Protein AF-A0A947CNN2-F1 (afdb_monomer_lite)

Radius of gyration: 21.15 Å; chains: 1; bounding box: 47×38×70 Å

Foldseek 3Di:
DPQCVPLVDDDAFFDSVPFFDAPEEDEDDDPDAAEFVDDDDSRWDWGGTPLDDPAIAIEGHHAEYEYAHHHYFYAAEYEYEYQEYEFQHEAFQAHPAQPGAGHQWAGPQVLQEWAAWECDPPQLEKWETWAGAAQAWWAWTGGFPPDDIGGTRGHDDDQVCVPFGWFYWIYHIGWDPDVVLVVLCVVVSQATWITFTTYEYRHSAEYAQAANGEYFRWTAWHGDDDDAPPQLPTFIAWTEIIAFTEYHYHYQYYAANHEYYGWIWKIWKGFWSPNPPDDDTFTWGIPDRPPPPLDFTAWIDDPPQFIWTIWTIDQQPPSDHTGYIGHGDDPPPSTTIYTIYIIYYGYAYEYEHENHDYHHNYYYTPDYHYHYD

pLDDT: mean 89.46, std 11.23, range [50.16, 98.69]

Structure (mmCIF, N/CA/C/O backbone):
data_AF-A0A947CNN2-F1
#
_entry.id   AF-A0A947CNN2-F1
#
loop_
_atom_site.group_PDB
_atom_site.id
_atom_site.type_symbol
_atom_site.label_atom_id
_atom_site.label_alt_id
_atom_site.label_comp_id
_atom_site.label_asym_id
_atom_site.label_entity_id
_atom_site.label_seq_id
_atom_site.pdbx_PDB_ins_code
_atom_site.Cartn_x
_atom_site.Cartn_y
_atom_site.Cartn_z
_atom_site.occupancy
_atom_site.B_iso_or_equiv
_atom_site.auth_seq_id
_atom_site.auth_comp_id
_atom_site.auth_asym_id
_atom_site.auth_atom_id
_atom_site.pdbx_PDB_model_num
ATOM 1 N N . CYS A 1 1 ? -3.278 9.097 33.062 1.00 63.34 1 CYS A N 1
ATOM 2 C CA . CYS A 1 1 ? -3.630 8.189 31.967 1.00 63.34 1 CYS A CA 1
ATOM 3 C C . CYS A 1 1 ? -3.088 6.841 32.382 1.00 63.34 1 CYS A C 1
ATOM 5 O O . CYS A 1 1 ? -1.881 6.677 32.446 1.00 63.34 1 CYS A O 1
ATOM 7 N N . ASP A 1 2 ? -3.955 5.950 32.837 1.00 67.94 2 ASP A N 1
ATOM 8 C CA . ASP A 1 2 ? -3.582 4.545 32.921 1.00 67.94 2 ASP A CA 1
ATOM 9 C C . ASP A 1 2 ? -4.145 3.921 31.643 1.00 67.94 2 ASP A C 1
ATOM 11 O O . ASP A 1 2 ? -5.365 3.811 31.519 1.00 67.94 2 ASP A O 1
ATOM 15 N N . PRO A 1 3 ? -3.318 3.688 30.621 1.00 56.56 3 PRO A N 1
ATOM 16 C CA . PRO A 1 3 ? -3.821 3.326 29.304 1.00 56.56 3 PRO A CA 1
ATOM 17 C C . PRO A 1 3 ? -4.554 1.985 29.277 1.00 56.56 3 PRO A C 1
ATOM 19 O O . PRO A 1 3 ? -5.505 1.821 28.510 1.00 56.56 3 PRO A O 1
ATOM 22 N N . ASP A 1 4 ? -4.196 1.092 30.198 1.00 62.72 4 ASP A N 1
ATOM 23 C CA . ASP A 1 4 ? -4.856 -0.195 30.384 1.00 62.72 4 ASP A CA 1
ATOM 24 C C . ASP A 1 4 ? -6.285 -0.026 30.920 1.00 62.72 4 ASP A C 1
ATOM 26 O O . ASP A 1 4 ? -7.123 -0.904 30.744 1.00 62.72 4 ASP A O 1
ATOM 30 N N . THR A 1 5 ? -6.614 1.120 31.528 1.00 69.44 5 THR A N 1
ATOM 31 C CA . THR A 1 5 ? -7.972 1.359 32.046 1.00 69.44 5 THR A CA 1
ATOM 32 C C . THR A 1 5 ? -8.972 1.795 30.983 1.00 69.44 5 THR A C 1
ATOM 34 O O . THR A 1 5 ? -10.166 1.579 31.175 1.00 69.44 5 THR A O 1
ATOM 37 N N . GLU A 1 6 ? -8.522 2.397 29.877 1.00 81.44 6 GLU A N 1
ATOM 38 C CA . GLU A 1 6 ? -9.433 2.925 28.854 1.00 81.44 6 GLU A CA 1
ATOM 39 C C . GLU A 1 6 ? -9.632 1.957 27.686 1.00 81.44 6 GLU A C 1
ATOM 41 O O . GLU A 1 6 ? -10.769 1.735 27.273 1.00 81.44 6 GLU A O 1
ATOM 46 N N . LEU A 1 7 ? -8.554 1.351 27.178 1.00 88.88 7 LEU A N 1
ATOM 47 C CA . LEU A 1 7 ? -8.646 0.378 26.084 1.00 88.88 7 LEU A CA 1
ATOM 48 C C . LEU A 1 7 ? -8.655 -1.075 26.568 1.00 88.88 7 LEU A C 1
ATOM 50 O O . LEU A 1 7 ? -9.033 -1.960 25.807 1.00 88.88 7 LEU A O 1
ATOM 54 N N . GLY A 1 8 ? -8.286 -1.325 27.827 1.00 91.25 8 GLY A N 1
ATOM 55 C CA . GLY A 1 8 ? -8.238 -2.670 28.400 1.00 91.25 8 GLY A CA 1
ATOM 56 C C . GLY A 1 8 ? -6.978 -3.464 28.049 1.00 91.25 8 GLY A C 1
ATOM 57 O O . GLY A 1 8 ? -6.847 -4.593 28.517 1.00 91.25 8 GLY A O 1
ATOM 58 N N . PHE A 1 9 ? -6.069 -2.912 27.234 1.00 92.94 9 PHE A N 1
ATOM 59 C CA . PHE A 1 9 ? -4.818 -3.561 26.840 1.00 92.94 9 PHE A CA 1
ATOM 60 C C . PHE A 1 9 ? -3.745 -2.569 26.341 1.00 92.94 9 PHE A C 1
ATOM 62 O O . PHE A 1 9 ? -4.090 -1.487 25.851 1.00 92.94 9 PHE A O 1
ATOM 69 N N . PRO A 1 10 ? -2.450 -2.953 26.377 1.00 92.31 10 PRO A N 1
ATOM 70 C CA . PRO A 1 10 ? -1.371 -2.181 25.767 1.00 92.31 10 PRO A CA 1
ATOM 71 C C . PRO A 1 10 ? -1.465 -2.166 24.235 1.00 92.31 10 PRO A C 1
ATOM 73 O O . PRO A 1 10 ? -1.351 -3.208 23.582 1.00 92.31 10 PRO A O 1
ATOM 76 N N . ILE A 1 11 ? -1.616 -0.975 23.658 1.00 93.69 11 ILE A N 1
ATOM 77 C CA . ILE A 1 11 ? -1.673 -0.765 22.205 1.00 93.69 11 ILE A CA 1
ATOM 78 C C . ILE A 1 11 ? -0.285 -0.574 21.596 1.00 93.69 11 ILE A C 1
ATOM 80 O O . ILE A 1 11 ? 0.617 -0.050 22.251 1.00 93.69 11 ILE A O 1
ATOM 84 N N . SER A 1 12 ? -0.118 -0.970 20.333 1.00 93.94 12 SER A N 1
ATOM 85 C CA . SER A 1 12 ? 1.129 -0.736 19.604 1.00 93.94 12 SER A CA 1
ATOM 86 C C . SER A 1 12 ? 1.184 0.658 18.960 1.00 93.94 12 SER A C 1
ATOM 88 O O . SER A 1 12 ? 0.167 1.332 18.771 1.00 93.94 12 SER A O 1
ATOM 90 N N . ASN A 1 13 ? 2.392 1.065 18.562 1.00 95.69 13 ASN A N 1
ATOM 91 C CA . ASN A 1 13 ? 2.709 2.221 17.710 1.00 95.69 13 ASN A CA 1
ATOM 92 C C . ASN A 1 13 ? 2.438 3.626 18.265 1.00 95.69 13 ASN A C 1
ATOM 94 O O . ASN A 1 13 ? 3.188 4.532 17.911 1.00 95.69 13 ASN A O 1
ATOM 98 N N . ILE A 1 14 ? 1.477 3.841 19.163 1.00 96.12 14 ILE A N 1
ATOM 99 C CA . ILE A 1 14 ? 1.162 5.171 19.713 1.00 96.12 14 ILE A CA 1
ATOM 100 C C . ILE A 1 14 ? 1.140 5.180 21.241 1.00 96.12 14 ILE A C 1
ATOM 102 O O . ILE A 1 14 ? 0.880 4.160 21.870 1.00 96.12 14 ILE A O 1
ATOM 106 N N . ASP A 1 15 ? 1.399 6.347 21.840 1.00 94.56 15 ASP A N 1
ATOM 107 C CA . ASP A 1 15 ? 1.251 6.535 23.284 1.00 94.56 15 ASP A CA 1
ATOM 108 C C . ASP A 1 15 ? -0.233 6.790 23.619 1.00 94.56 15 ASP A C 1
ATOM 110 O O . ASP A 1 15 ? -0.765 7.856 23.281 1.00 94.56 15 ASP A O 1
ATOM 114 N N . PRO A 1 16 ? -0.917 5.857 24.299 1.00 93.88 16 PRO A N 1
ATOM 115 C CA . PRO A 1 16 ? -2.318 6.012 24.689 1.00 93.88 16 PRO A CA 1
ATOM 116 C C . PRO A 1 16 ? -2.584 7.232 25.592 1.00 93.88 16 PRO A C 1
ATOM 118 O O . PRO A 1 16 ? -3.702 7.746 25.622 1.00 93.88 16 PRO A O 1
ATOM 121 N N . CYS A 1 17 ? -1.574 7.756 26.292 1.00 93.81 17 CYS A N 1
ATOM 122 C CA . CYS A 1 17 ? -1.694 8.987 27.074 1.00 93.81 17 CYS A CA 1
ATOM 123 C C . CYS A 1 17 ? -1.868 10.254 26.225 1.00 93.81 17 CYS A C 1
ATOM 125 O O . CYS A 1 17 ? -2.238 11.297 26.769 1.00 93.81 17 CYS A O 1
ATOM 127 N N . LEU A 1 18 ? -1.583 10.181 24.923 1.00 95.31 18 LEU A N 1
ATOM 128 C CA . LEU A 1 18 ? -1.621 11.309 23.991 1.00 95.31 18 LEU A CA 1
ATOM 129 C C . LEU A 1 18 ? -2.821 11.261 23.034 1.00 95.31 18 LEU A C 1
ATOM 131 O O . LEU A 1 18 ? -2.889 12.058 22.097 1.00 95.31 18 LEU A O 1
ATOM 135 N N . LEU A 1 19 ? -3.768 10.344 23.252 1.00 95.00 19 LEU A N 1
ATOM 136 C CA . LEU A 1 19 ? -4.967 10.245 22.426 1.00 95.00 19 LEU A CA 1
ATOM 137 C C . LEU A 1 19 ? -5.797 11.541 22.482 1.00 95.00 19 LEU A C 1
ATOM 139 O O . LEU A 1 19 ? -5.926 12.151 23.549 1.00 95.00 19 LEU A O 1
ATOM 143 N N . PRO A 1 20 ? -6.403 11.962 21.355 1.00 96.00 20 PRO A N 1
ATOM 144 C CA . PRO A 1 20 ? -7.266 13.134 21.338 1.00 96.00 20 PRO A CA 1
ATOM 145 C C . PRO A 1 20 ? -8.577 12.835 22.082 1.00 96.00 20 PRO A C 1
ATOM 147 O O . PRO A 1 20 ? -8.854 11.695 22.459 1.00 96.00 20 PRO A O 1
ATOM 150 N N . ALA A 1 21 ? -9.417 13.852 22.282 1.00 94.88 21 ALA A N 1
ATOM 151 C CA . ALA A 1 21 ? -10.781 13.622 22.754 1.00 94.88 21 ALA A CA 1
ATOM 152 C C . ALA A 1 21 ? -11.569 12.785 21.729 1.00 94.88 21 ALA A C 1
ATOM 154 O O . ALA A 1 21 ? -11.330 12.879 20.524 1.00 94.88 21 ALA A O 1
ATOM 155 N N . SER A 1 22 ? -12.520 11.979 22.202 1.00 96.31 22 SER A N 1
ATOM 156 C CA . SER A 1 22 ? -13.397 11.214 21.312 1.00 96.31 22 SER A CA 1
ATOM 157 C C . SER A 1 22 ? -14.290 12.136 20.474 1.00 96.31 22 SER A C 1
ATOM 159 O O . SER A 1 22 ? -14.828 13.124 20.976 1.00 96.31 22 SER A O 1
ATOM 161 N N . GLY A 1 23 ? -14.477 11.790 19.199 1.00 96.31 23 GLY A N 1
ATOM 162 C CA . GLY A 1 23 ? -15.448 12.419 18.301 1.00 96.31 23 GLY A CA 1
ATOM 163 C C . GLY A 1 23 ? -16.895 11.938 18.483 1.00 96.31 23 GLY A C 1
ATOM 164 O O . GLY A 1 23 ? -17.748 12.303 17.670 1.00 96.31 23 GLY A O 1
ATOM 165 N N . GLY A 1 24 ? -17.173 11.117 19.503 1.00 96.81 24 GLY A N 1
ATOM 166 C CA . GLY A 1 24 ? -18.458 10.438 19.678 1.00 96.81 24 GLY A CA 1
ATOM 167 C C . GLY A 1 24 ? -18.652 9.294 18.680 1.00 96.81 24 GLY A C 1
ATOM 168 O O . GLY A 1 24 ? -17.692 8.824 18.062 1.00 96.81 24 GLY A O 1
ATOM 169 N N . ASP A 1 25 ? -19.898 8.863 18.504 1.00 97.75 25 ASP A N 1
ATOM 170 C CA . ASP A 1 25 ? -20.274 7.899 17.467 1.00 97.75 25 ASP A CA 1
ATOM 171 C C . ASP A 1 25 ? -20.230 8.549 16.084 1.00 97.75 25 ASP A C 1
ATOM 173 O O . ASP A 1 25 ? -20.830 9.605 15.868 1.00 97.75 25 ASP A O 1
ATOM 177 N N . GLN A 1 26 ? -19.531 7.924 15.135 1.00 97.94 26 GLN A N 1
ATOM 178 C CA . GLN A 1 26 ? -19.347 8.477 13.794 1.00 97.94 26 GLN A CA 1
ATOM 179 C C . GLN A 1 26 ? -19.457 7.419 12.702 1.00 97.94 26 GLN A C 1
ATOM 181 O O . GLN A 1 26 ? -19.087 6.256 12.865 1.00 97.94 26 GLN A O 1
ATOM 186 N N . THR A 1 27 ? -19.936 7.864 11.543 1.00 97.50 27 THR A N 1
ATOM 187 C CA . THR A 1 27 ? -19.811 7.136 10.280 1.00 97.50 27 THR A CA 1
ATOM 188 C C . THR A 1 27 ? -18.909 7.938 9.356 1.00 97.50 27 THR A C 1
ATOM 190 O O . THR A 1 27 ? -19.233 9.072 9.010 1.00 97.50 27 THR A O 1
ATOM 193 N N . LEU A 1 28 ? -17.782 7.356 8.955 1.00 96.69 28 LEU A N 1
ATOM 194 C CA . LEU A 1 28 ? -16.888 7.934 7.963 1.00 96.69 28 LEU A CA 1
ATOM 195 C C . LEU A 1 28 ? -17.173 7.292 6.611 1.00 96.69 28 LEU A C 1
ATOM 197 O O . LEU A 1 28 ? -16.849 6.132 6.379 1.00 96.69 28 LEU A O 1
ATOM 201 N N . SER A 1 29 ? -17.784 8.066 5.726 1.00 95.62 29 SER A N 1
ATOM 202 C CA . SER A 1 29 ? -17.958 7.739 4.315 1.00 95.62 29 SER A CA 1
ATOM 203 C C . SER A 1 29 ? -17.838 9.048 3.549 1.00 95.62 29 SER A C 1
ATOM 205 O O . SER A 1 29 ? -18.454 10.041 3.944 1.00 95.62 29 SER A O 1
ATOM 207 N N . SER A 1 30 ? -17.011 9.097 2.510 1.00 91.38 30 SER A N 1
ATOM 208 C CA . SER A 1 30 ? -16.747 10.349 1.798 1.00 91.38 30 SER A CA 1
ATOM 209 C C . SER A 1 30 ? -16.375 10.106 0.345 1.00 91.38 30 SER A C 1
ATOM 211 O O . SER A 1 30 ? -15.453 9.351 0.051 1.00 91.38 30 SER A O 1
ATOM 213 N N . ASP A 1 31 ? -17.014 10.860 -0.550 1.00 87.19 31 ASP A N 1
ATOM 214 C CA . ASP A 1 31 ? -16.634 10.932 -1.966 1.00 87.19 31 ASP A CA 1
ATOM 215 C C . ASP A 1 31 ? -15.283 11.646 -2.169 1.00 87.19 31 ASP A C 1
ATOM 217 O O . ASP A 1 31 ? -14.654 11.544 -3.222 1.00 87.19 31 ASP A O 1
ATOM 221 N N . SER A 1 32 ? -14.832 12.408 -1.166 1.00 90.50 32 SER A N 1
ATOM 222 C CA . SER A 1 32 ? -13.549 13.117 -1.174 1.00 90.50 32 SER A CA 1
ATOM 223 C C . SER A 1 32 ? -12.496 12.388 -0.332 1.00 90.50 32 SER A C 1
ATOM 225 O O . SER A 1 32 ? -12.816 11.959 0.781 1.00 90.50 32 SER A O 1
ATOM 227 N N . PRO A 1 33 ? -11.231 12.303 -0.792 1.00 93.75 33 PRO A N 1
ATOM 228 C CA . PRO A 1 33 ? -10.175 11.659 -0.021 1.00 93.75 33 PRO A CA 1
ATOM 229 C C . PRO A 1 33 ? -9.921 12.346 1.327 1.00 93.75 33 PRO A C 1
ATOM 231 O O . PRO A 1 33 ? -9.832 13.575 1.399 1.00 93.75 33 PRO A O 1
ATOM 234 N N . LEU A 1 34 ? -9.710 11.555 2.378 1.00 95.56 34 LEU A N 1
ATOM 235 C CA . LEU A 1 34 ? -9.174 12.025 3.652 1.00 95.56 34 LEU A CA 1
ATOM 236 C C . LEU A 1 34 ? -7.654 12.151 3.529 1.00 95.56 34 LEU A C 1
ATOM 238 O O . LEU A 1 34 ? -6.955 11.165 3.317 1.00 95.56 34 LEU A O 1
ATOM 242 N N . SER A 1 35 ? -7.138 13.372 3.659 1.00 96.12 35 SER A N 1
ATOM 243 C CA . SER A 1 35 ? -5.700 13.650 3.589 1.00 96.12 35 SER A CA 1
ATOM 244 C C . SER A 1 35 ? -5.062 13.664 4.974 1.00 96.12 35 SER A C 1
ATOM 246 O O . SER A 1 35 ? -5.352 14.554 5.771 1.00 96.12 35 SER A O 1
ATOM 248 N N . THR A 1 36 ? -4.129 12.754 5.248 1.00 96.50 36 THR A N 1
ATOM 249 C CA . THR A 1 36 ? -3.398 12.692 6.526 1.00 96.50 36 THR A CA 1
ATOM 250 C C . THR A 1 36 ? -2.463 13.881 6.763 1.00 96.50 36 THR A C 1
ATOM 252 O O . THR A 1 36 ? -1.923 14.052 7.856 1.00 96.50 36 THR A O 1
ATOM 255 N N . ASP A 1 37 ? -2.232 14.695 5.735 1.00 95.00 37 ASP A N 1
ATOM 256 C CA . ASP A 1 37 ? -1.329 15.844 5.808 1.00 95.00 37 ASP A CA 1
ATOM 257 C C . ASP A 1 37 ? -2.036 17.121 6.250 1.00 95.00 37 ASP A C 1
ATOM 259 O O . ASP A 1 37 ? -1.407 18.013 6.816 1.00 95.00 37 ASP A O 1
ATOM 263 N N . SER A 1 38 ? -3.340 17.204 5.987 1.00 95.12 38 SER A N 1
ATOM 264 C CA . SER A 1 38 ? -4.135 18.418 6.172 1.00 95.12 38 SER A CA 1
ATOM 265 C C . SER A 1 38 ? -5.411 18.203 6.982 1.00 95.12 38 SER A C 1
ATOM 267 O O . SER A 1 38 ? -6.150 19.164 7.195 1.00 95.12 38 SER A O 1
ATOM 269 N N . PHE A 1 39 ? -5.718 16.970 7.396 1.00 94.19 39 PHE A N 1
ATOM 270 C CA . PHE A 1 39 ? -6.906 16.695 8.196 1.00 94.19 39 PHE A CA 1
ATOM 271 C C . PHE A 1 39 ? -6.768 17.305 9.591 1.00 94.19 39 PHE A C 1
ATOM 273 O O . PHE A 1 39 ? -5.847 16.984 10.337 1.00 94.19 39 PHE A O 1
ATOM 280 N N . MET A 1 40 ? -7.717 18.168 9.939 1.00 91.31 40 MET A N 1
ATOM 281 C CA . MET A 1 40 ? -7.786 18.839 11.230 1.00 91.31 40 MET A CA 1
ATOM 282 C C . MET A 1 40 ? -9.211 18.705 11.763 1.00 91.31 40 MET A C 1
ATOM 284 O O . MET A 1 40 ? -10.151 19.223 11.163 1.00 91.31 40 MET A O 1
ATOM 288 N N . ALA A 1 41 ? -9.371 18.029 12.896 1.00 93.06 41 ALA A N 1
ATOM 289 C CA . ALA A 1 41 ? -10.634 17.913 13.617 1.00 93.06 41 ALA A CA 1
ATOM 290 C C . ALA A 1 41 ? -10.358 17.856 15.124 1.00 93.06 41 ALA A C 1
ATOM 292 O O . ALA A 1 41 ? -9.252 17.517 15.539 1.00 93.06 41 ALA A O 1
ATOM 293 N N . GLY A 1 42 ? -11.356 18.172 15.956 1.00 92.81 42 GLY A N 1
ATOM 294 C CA . GLY A 1 42 ? -11.196 18.153 17.419 1.00 92.81 42 GLY A CA 1
ATOM 295 C C . GLY A 1 42 ? -10.859 16.770 17.996 1.00 92.81 42 GLY A C 1
ATOM 296 O O . GLY A 1 42 ? -10.332 16.679 19.099 1.00 92.81 42 GLY A O 1
ATOM 297 N N . ASN A 1 43 ? -11.130 15.711 17.233 1.00 95.00 43 ASN A N 1
ATOM 298 C CA . ASN A 1 43 ? -10.852 14.317 17.562 1.00 95.00 43 ASN A CA 1
ATOM 299 C C . ASN A 1 43 ? -9.649 13.738 16.789 1.00 95.00 43 ASN A C 1
ATOM 301 O O . ASN A 1 43 ? -9.513 12.517 16.684 1.00 95.00 43 ASN A O 1
ATOM 305 N N . ALA A 1 44 ? -8.812 14.608 16.216 1.00 97.31 44 ALA A N 1
ATOM 306 C CA . ALA A 1 44 ? -7.638 14.246 15.436 1.00 97.31 44 ALA A CA 1
ATOM 307 C C . ALA A 1 44 ? -6.366 14.851 16.035 1.00 97.31 44 ALA A C 1
ATOM 309 O O . ALA A 1 44 ? -6.359 16.005 16.465 1.00 97.31 44 ALA A O 1
ATOM 310 N N . VAL A 1 45 ? -5.274 14.093 16.022 1.00 97.38 45 VAL A N 1
ATOM 311 C CA . VAL A 1 45 ? -3.952 14.563 16.454 1.00 97.38 45 VAL A CA 1
ATOM 312 C C . VAL A 1 45 ? -2.859 13.844 15.669 1.00 97.38 45 VAL A C 1
ATOM 314 O O . VAL A 1 45 ? -3.015 12.687 15.288 1.00 97.38 45 VAL A O 1
ATOM 317 N N . VAL A 1 46 ? -1.751 14.534 15.412 1.00 97.31 46 VAL A N 1
ATOM 318 C CA . VAL A 1 46 ? -0.548 13.931 14.833 1.00 97.31 46 VAL A CA 1
ATOM 319 C C . VAL A 1 46 ? 0.394 13.560 15.972 1.00 97.31 46 VAL A C 1
ATOM 321 O O . VAL A 1 46 ? 0.730 14.424 16.781 1.00 97.31 46 VAL A O 1
ATOM 324 N N . LEU A 1 47 ? 0.796 12.290 16.047 1.00 96.81 47 LEU A N 1
ATOM 325 C CA . LEU A 1 47 ? 1.637 11.767 17.126 1.00 96.81 47 LEU A CA 1
ATOM 326 C C . LEU A 1 47 ? 2.923 11.126 16.591 1.00 96.81 47 LEU A C 1
ATOM 328 O O . LEU A 1 47 ? 2.910 10.536 15.507 1.00 96.81 47 LEU A O 1
ATOM 332 N N . PRO A 1 48 ? 4.030 11.191 17.353 1.00 96.56 48 PRO A N 1
ATOM 333 C CA . PRO A 1 48 ? 5.193 10.351 17.101 1.00 96.56 48 PRO A CA 1
ATOM 334 C C . PRO A 1 48 ? 4.882 8.883 17.426 1.00 96.56 48 PRO A C 1
ATOM 336 O O . PRO A 1 48 ? 4.041 8.592 18.278 1.00 96.56 48 PRO A O 1
ATOM 339 N N . GLN A 1 49 ? 5.601 7.963 16.783 1.00 95.31 49 GLN A N 1
ATOM 340 C CA . GLN A 1 49 ? 5.467 6.532 17.056 1.00 95.31 49 GLN A CA 1
ATOM 341 C C . GLN A 1 49 ? 6.361 6.080 18.218 1.00 95.31 49 GLN A C 1
ATOM 343 O O . GLN A 1 49 ? 7.520 6.487 18.314 1.00 95.31 49 GLN A O 1
ATOM 348 N N . VAL A 1 50 ? 5.847 5.218 19.103 1.00 92.81 50 VAL A N 1
ATOM 349 C CA . VAL A 1 50 ? 6.553 4.820 20.344 1.00 92.81 50 VAL A CA 1
ATOM 350 C C . VAL A 1 50 ? 7.704 3.832 20.123 1.00 92.81 50 VAL A C 1
ATOM 352 O O . VAL A 1 50 ? 8.632 3.786 20.928 1.00 92.81 50 VAL A O 1
ATOM 355 N N . HIS A 1 51 ? 7.688 3.071 19.025 1.00 86.75 51 HIS A N 1
ATOM 356 C CA . HIS A 1 51 ? 8.708 2.059 18.704 1.00 86.75 51 HIS A CA 1
ATOM 357 C C . HIS A 1 51 ? 9.796 2.566 17.742 1.00 86.75 51 HIS A C 1
ATOM 359 O O . HIS A 1 51 ? 10.514 1.781 17.123 1.00 86.75 51 HIS A O 1
ATOM 365 N N . GLY A 1 52 ? 9.956 3.888 17.642 1.00 76.25 52 GLY A N 1
ATOM 366 C CA . GLY A 1 52 ? 10.922 4.524 16.750 1.00 76.25 52 GLY A CA 1
ATOM 367 C C . GLY A 1 52 ? 10.359 4.795 15.355 1.00 76.25 52 GLY A C 1
ATOM 368 O O . GLY A 1 52 ? 9.157 4.732 15.132 1.00 76.25 52 GLY A O 1
ATOM 369 N N . GLY A 1 53 ? 11.242 5.147 14.420 1.00 73.94 53 GLY A N 1
ATOM 370 C CA . GLY A 1 53 ? 10.869 5.693 13.112 1.00 73.94 53 GLY A CA 1
ATOM 371 C C . GLY A 1 53 ? 10.775 7.220 13.137 1.00 73.94 53 GLY A C 1
ATOM 372 O O . GLY A 1 53 ? 10.389 7.826 14.134 1.00 73.94 53 GLY A O 1
ATOM 373 N N . ALA A 1 54 ? 11.167 7.864 12.037 1.00 77.31 54 ALA A N 1
ATOM 374 C CA . ALA A 1 54 ? 11.081 9.324 11.917 1.00 77.31 54 ALA A CA 1
ATOM 375 C C . ALA A 1 54 ? 9.654 9.809 11.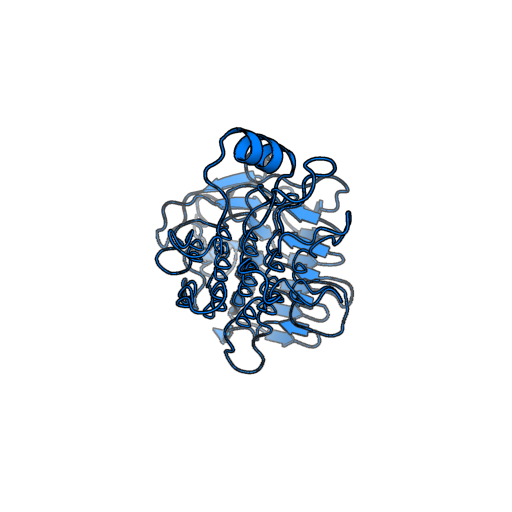593 1.00 77.31 54 ALA A C 1
ATOM 377 O O . ALA A 1 54 ? 9.403 11.012 11.538 1.00 77.31 54 ALA A O 1
ATOM 378 N N . GLN A 1 55 ? 8.733 8.881 11.330 1.00 87.31 55 GLN A N 1
ATOM 379 C CA . GLN A 1 55 ? 7.428 9.175 10.767 1.00 87.31 55 GLN A CA 1
ATOM 380 C C . GLN A 1 55 ? 6.348 9.312 11.838 1.00 87.31 55 GLN A C 1
ATOM 382 O O . GLN A 1 55 ? 6.099 8.392 12.615 1.00 87.31 55 GLN A O 1
ATOM 387 N N . GLU A 1 56 ? 5.668 10.453 11.822 1.00 95.94 56 GLU A N 1
ATOM 388 C CA . GLU A 1 56 ? 4.457 10.699 12.603 1.00 95.94 56 GLU A CA 1
ATOM 389 C C . GLU A 1 56 ? 3.245 9.973 12.001 1.00 95.94 56 GLU A C 1
ATOM 391 O O . GLU A 1 56 ? 3.186 9.746 10.789 1.00 95.94 56 GLU A O 1
ATOM 396 N N . VAL A 1 57 ? 2.239 9.698 12.829 1.00 97.19 57 VAL A N 1
ATOM 397 C CA . VAL A 1 57 ? 0.952 9.117 12.420 1.00 97.19 57 VAL A CA 1
ATOM 398 C C . VAL A 1 57 ? -0.197 10.082 12.690 1.00 97.19 57 VAL A C 1
ATOM 400 O O . VAL A 1 57 ? -0.167 10.833 13.666 1.00 97.19 57 VAL A O 1
ATOM 403 N N . LEU A 1 58 ? -1.222 10.066 11.836 1.00 97.81 58 LEU A N 1
ATOM 404 C CA . LEU A 1 58 ? -2.492 10.734 12.123 1.00 97.81 58 LEU A CA 1
ATOM 405 C C . LEU A 1 58 ? -3.372 9.794 12.947 1.00 97.81 58 LEU A C 1
ATOM 407 O O . LEU A 1 58 ? -3.757 8.734 12.460 1.00 97.81 58 LEU A O 1
ATOM 411 N N . VAL A 1 59 ? -3.738 10.208 14.156 1.00 97.81 59 VAL A N 1
ATOM 412 C CA . VAL A 1 59 ? -4.629 9.458 15.044 1.00 97.81 59 VAL A CA 1
ATOM 413 C C . VAL A 1 59 ? -6.002 10.111 15.084 1.00 97.81 59 VAL A C 1
ATOM 415 O O . VAL A 1 59 ? -6.119 11.311 15.335 1.00 97.81 59 VAL A O 1
ATOM 418 N N . LEU A 1 60 ? -7.039 9.307 14.864 1.00 97.75 60 LEU A N 1
ATOM 419 C CA . LEU A 1 60 ? -8.445 9.689 14.946 1.00 97.75 60 LEU A CA 1
ATOM 420 C C . LEU A 1 60 ? -9.130 8.871 16.032 1.00 97.75 60 LEU A C 1
ATOM 422 O O . LEU A 1 60 ? -9.026 7.644 16.026 1.00 97.75 60 LEU A O 1
ATOM 426 N N . ARG A 1 61 ? -9.862 9.533 16.931 1.00 97.62 61 ARG A N 1
ATOM 427 C CA . ARG A 1 61 ? -10.563 8.859 18.029 1.00 97.62 61 ARG A CA 1
ATOM 428 C C . ARG A 1 61 ? -12.080 9.025 17.961 1.00 97.62 61 ARG A C 1
ATOM 430 O O . ARG A 1 61 ? -12.576 10.124 17.704 1.00 97.62 61 ARG A O 1
ATOM 437 N N . TYR A 1 62 ? -12.803 7.949 18.253 1.00 97.62 62 TYR A N 1
ATOM 438 C CA . TYR A 1 62 ? -14.266 7.877 18.286 1.00 97.62 62 TYR A CA 1
ATOM 439 C C . TYR A 1 62 ? -14.753 7.016 19.458 1.00 97.62 62 TYR A C 1
ATOM 441 O O . TYR A 1 62 ? -13.961 6.307 20.075 1.00 97.62 62 TYR A O 1
ATOM 449 N N . ASP A 1 63 ? -16.053 7.061 19.754 1.00 96.69 63 ASP A N 1
ATOM 450 C CA . ASP A 1 63 ? -16.680 6.113 20.680 1.00 96.69 63 ASP A CA 1
ATOM 451 C C . ASP A 1 63 ? -16.997 4.836 19.905 1.00 96.69 63 ASP A C 1
ATOM 453 O O . ASP A 1 63 ? -16.383 3.800 20.135 1.00 96.69 63 ASP A O 1
ATOM 457 N N . ASN A 1 64 ? -17.858 4.917 18.893 1.00 98.06 64 ASN A N 1
ATOM 458 C CA . ASN A 1 64 ? -18.056 3.844 17.924 1.00 98.06 64 ASN A CA 1
ATOM 459 C C . ASN A 1 64 ? -17.858 4.377 16.504 1.00 98.06 64 ASN A C 1
ATOM 461 O O . ASN A 1 64 ? -18.370 5.439 16.145 1.00 98.06 64 ASN A O 1
ATOM 465 N N . LEU A 1 65 ? -17.116 3.635 15.685 1.00 98.31 65 LEU A N 1
ATOM 466 C CA . LEU A 1 65 ? -16.764 4.040 14.331 1.00 98.31 65 LEU A CA 1
ATOM 467 C C . LEU A 1 65 ? -17.331 3.056 13.309 1.00 98.31 65 LEU A C 1
ATOM 469 O O . LEU A 1 65 ? -17.011 1.870 13.331 1.00 98.31 65 LEU A O 1
ATOM 473 N N . THR A 1 66 ? -18.121 3.568 12.370 1.00 98.44 66 THR A N 1
ATOM 474 C CA . THR A 1 66 ? -18.469 2.855 11.136 1.00 98.44 66 THR A CA 1
ATOM 475 C C . THR A 1 66 ? -17.688 3.450 9.968 1.00 98.44 66 THR A C 1
ATOM 477 O O . THR A 1 66 ? -17.713 4.663 9.771 1.00 98.44 66 THR A O 1
ATOM 480 N N . ILE A 1 67 ? -16.999 2.622 9.188 1.00 98.31 67 ILE A N 1
ATOM 481 C CA . ILE A 1 67 ? -16.256 3.027 7.990 1.00 98.31 67 ILE A CA 1
ATOM 482 C C . ILE A 1 67 ? -16.995 2.485 6.765 1.00 98.31 67 ILE A C 1
ATOM 484 O O . ILE A 1 67 ? -17.068 1.272 6.572 1.00 98.31 67 ILE A O 1
ATOM 488 N N . GLY A 1 68 ? -17.567 3.393 5.974 1.00 97.50 68 GLY A N 1
ATOM 489 C CA . GLY A 1 68 ? -18.114 3.106 4.649 1.00 97.50 68 GLY A CA 1
ATOM 490 C C . GLY A 1 68 ? -17.018 3.198 3.588 1.00 97.50 68 GLY A C 1
ATOM 491 O O . GLY A 1 68 ? -15.899 2.742 3.810 1.00 97.50 68 GLY A O 1
ATOM 492 N N . ASP A 1 69 ? -17.318 3.839 2.461 1.00 96.25 69 ASP A N 1
ATOM 493 C CA . ASP A 1 69 ? -16.316 4.089 1.424 1.00 96.25 69 ASP A CA 1
ATOM 494 C C . ASP A 1 69 ? -15.447 5.289 1.811 1.00 96.25 69 ASP A C 1
ATOM 496 O O . ASP A 1 69 ? -15.927 6.420 1.967 1.00 96.25 69 ASP A O 1
ATOM 500 N N . LEU A 1 70 ? -14.154 5.035 1.996 1.00 96.19 70 LEU A N 1
ATOM 501 C CA . LEU A 1 70 ? -13.178 6.012 2.447 1.00 96.19 70 LEU A CA 1
ATOM 502 C C . LEU A 1 70 ? -11.824 5.789 1.769 1.00 96.19 70 LEU A C 1
ATOM 504 O O . LEU A 1 70 ? -11.112 4.826 2.044 1.00 96.19 70 LEU A O 1
ATOM 508 N N . LEU A 1 71 ? -11.416 6.750 0.940 1.00 95.62 71 LEU A N 1
ATOM 509 C CA . LEU A 1 71 ? -10.050 6.831 0.427 1.00 95.62 71 LEU A CA 1
ATOM 510 C C . LEU A 1 71 ? -9.195 7.714 1.344 1.00 95.62 71 LEU A C 1
ATOM 512 O O . LEU A 1 71 ? -9.496 8.890 1.531 1.00 95.62 71 LEU A O 1
ATOM 516 N N . VAL A 1 72 ? -8.097 7.170 1.861 1.00 96.25 72 VAL A N 1
ATOM 517 C CA . VAL A 1 72 ? -7.092 7.877 2.658 1.00 96.25 72 VAL A CA 1
ATOM 518 C C . VAL A 1 72 ? -5.826 8.091 1.827 1.00 96.25 72 VAL A C 1
ATOM 520 O O . VAL A 1 72 ? -5.257 7.145 1.279 1.00 96.25 72 VAL A O 1
ATOM 523 N N . ILE A 1 73 ? -5.373 9.343 1.759 1.00 95.94 73 ILE A N 1
ATOM 524 C CA . ILE A 1 73 ? -4.163 9.798 1.057 1.00 95.94 73 ILE A CA 1
ATOM 525 C C . ILE A 1 73 ? -3.268 10.607 2.003 1.00 95.94 73 ILE A C 1
ATOM 527 O O . ILE A 1 73 ? -3.726 11.053 3.049 1.00 95.94 73 ILE A O 1
ATOM 531 N N . GLY A 1 74 ? -2.022 10.862 1.611 1.00 95.06 74 GLY A N 1
ATOM 532 C CA . GLY A 1 74 ? -1.101 11.737 2.343 1.00 95.06 74 GLY A CA 1
ATOM 533 C C . GLY A 1 74 ? 0.186 11.025 2.739 1.00 95.06 74 GLY A C 1
ATOM 534 O O . GLY A 1 74 ? 0.425 9.894 2.332 1.00 95.06 74 GLY A O 1
ATOM 535 N N . SER A 1 75 ? 1.049 11.702 3.490 1.00 94.69 75 SER A N 1
ATOM 536 C CA . SER A 1 75 ? 2.394 11.217 3.825 1.00 94.69 75 SER A CA 1
ATOM 537 C C . SER A 1 75 ? 2.498 10.468 5.156 1.00 94.69 75 SER A C 1
ATOM 539 O O . SER A 1 75 ? 3.520 9.836 5.416 1.00 94.69 75 SER A O 1
ATOM 541 N N . ARG A 1 76 ? 1.462 10.493 6.002 1.00 96.38 76 ARG A N 1
ATOM 542 C CA . ARG A 1 76 ? 1.471 9.869 7.336 1.00 96.38 76 ARG A CA 1
ATOM 543 C C . ARG A 1 76 ? 0.605 8.612 7.339 1.00 96.38 76 ARG A C 1
ATOM 545 O O . ARG A 1 76 ? -0.468 8.660 6.751 1.00 96.38 76 ARG A O 1
ATOM 552 N N . PRO A 1 77 ? 1.002 7.511 7.997 1.00 97.19 77 PRO A N 1
ATOM 553 C CA . PRO A 1 77 ? 0.077 6.423 8.285 1.00 97.19 77 PRO A CA 1
ATOM 554 C C . PRO A 1 77 ? -1.105 6.925 9.122 1.00 97.19 77 PRO A C 1
ATOM 556 O O . PRO A 1 77 ? -1.013 7.958 9.797 1.00 97.19 77 PRO A O 1
ATOM 559 N N . ILE A 1 78 ? -2.210 6.184 9.088 1.00 98.06 78 ILE A N 1
ATOM 560 C CA . ILE A 1 78 ? -3.435 6.537 9.809 1.00 98.06 78 ILE A CA 1
ATOM 561 C C . ILE A 1 78 ? -3.776 5.496 10.875 1.00 98.06 78 ILE A C 1
ATOM 563 O O . ILE A 1 78 ? -3.704 4.293 10.628 1.00 98.06 78 ILE A O 1
ATOM 567 N N . VAL A 1 79 ? -4.173 5.970 12.054 1.00 98.19 79 VAL A N 1
ATOM 568 C CA . VAL A 1 79 ? -4.620 5.143 13.175 1.00 98.19 79 VAL A CA 1
ATOM 569 C C . VAL A 1 79 ? -6.032 5.555 13.568 1.00 98.19 79 VAL A C 1
ATOM 571 O O . VAL A 1 79 ? -6.285 6.721 13.876 1.00 98.19 79 VAL A O 1
ATOM 574 N N . PHE A 1 80 ? -6.950 4.596 13.585 1.00 98.31 80 PHE A N 1
ATOM 575 C CA . PHE A 1 80 ? -8.296 4.784 14.116 1.00 98.31 80 PHE A CA 1
ATOM 576 C C . PHE A 1 80 ? -8.402 4.108 15.477 1.00 98.31 80 PHE A C 1
ATOM 578 O O . PHE A 1 80 ? -8.090 2.927 15.604 1.00 98.31 80 PHE A O 1
ATOM 585 N N . VAL A 1 81 ? -8.874 4.848 16.476 1.00 97.88 81 VAL A N 1
ATOM 586 C CA . VAL A 1 81 ? -9.093 4.358 17.838 1.00 97.88 81 VAL A CA 1
ATOM 587 C C . VAL A 1 81 ? -10.566 4.508 18.188 1.00 97.88 81 VAL A C 1
ATOM 589 O O . VAL A 1 81 ? -11.116 5.606 18.084 1.00 97.88 81 VAL A O 1
ATOM 592 N N . ALA A 1 82 ? -11.214 3.427 18.608 1.00 97.62 82 ALA A N 1
ATOM 593 C CA . ALA A 1 82 ? -12.596 3.468 19.076 1.00 97.62 82 ALA A CA 1
ATOM 594 C C . ALA A 1 82 ? -12.875 2.410 20.150 1.00 97.62 82 ALA A C 1
ATOM 596 O O . ALA A 1 82 ? -12.018 1.596 20.476 1.00 97.62 82 ALA A O 1
ATOM 597 N N . ASN A 1 83 ? -14.090 2.385 20.694 1.00 97.31 83 ASN A N 1
ATOM 598 C CA . ASN A 1 83 ? -14.566 1.234 21.454 1.00 97.31 83 ASN A CA 1
ATOM 599 C C . ASN A 1 83 ? -14.929 0.068 20.524 1.00 97.31 83 ASN A C 1
ATOM 601 O O . ASN A 1 83 ? -14.516 -1.067 20.750 1.00 97.31 83 ASN A O 1
ATOM 605 N N . SER A 1 84 ? -15.655 0.355 19.443 1.00 98.25 84 SER A N 1
ATOM 606 C CA . SER A 1 84 ? -15.965 -0.615 18.386 1.00 98.25 84 SER A CA 1
ATOM 607 C C . SER A 1 84 ? -15.705 -0.006 17.012 1.00 98.25 84 SER A C 1
ATOM 609 O O . SER A 1 84 ? -16.047 1.157 16.784 1.00 98.25 84 SER A O 1
ATOM 611 N N . ILE A 1 85 ? -15.140 -0.789 16.092 1.00 98.69 85 ILE A N 1
ATOM 612 C CA . ILE A 1 85 ? -14.939 -0.388 14.694 1.00 98.69 85 ILE A CA 1
ATOM 613 C C . ILE A 1 85 ? -15.645 -1.386 13.779 1.00 98.69 85 ILE A C 1
ATOM 615 O O . ILE A 1 85 ? -15.400 -2.587 13.851 1.00 98.69 85 ILE A O 1
ATOM 619 N N . THR A 1 86 ? -16.509 -0.892 12.894 1.00 98.69 86 THR A N 1
ATOM 620 C CA . THR A 1 86 ? -17.161 -1.692 11.850 1.00 98.69 86 THR A CA 1
ATOM 621 C C . THR A 1 86 ? -16.805 -1.146 10.474 1.00 98.69 86 THR A C 1
ATOM 623 O O . THR A 1 86 ? -17.040 0.026 10.203 1.00 98.69 86 THR A O 1
ATOM 626 N N . VAL A 1 87 ? -16.277 -1.987 9.589 1.00 98.31 87 VAL A N 1
ATOM 627 C CA . VAL A 1 87 ? -16.017 -1.654 8.183 1.00 98.31 87 VAL A CA 1
ATOM 628 C C . VAL A 1 87 ? -17.119 -2.270 7.328 1.00 98.31 87 VAL A C 1
ATOM 630 O O . VAL A 1 87 ? -17.264 -3.494 7.282 1.00 98.31 87 VAL A O 1
ATOM 633 N N . THR A 1 88 ? -17.921 -1.413 6.700 1.00 97.81 88 THR A N 1
ATOM 634 C CA . THR A 1 88 ? -19.082 -1.782 5.876 1.00 97.81 88 THR A CA 1
ATOM 635 C C . THR A 1 88 ? -18.869 -1.515 4.386 1.00 97.81 88 THR A C 1
ATOM 637 O O . THR A 1 88 ? -19.563 -2.130 3.580 1.00 97.81 88 THR A O 1
ATOM 640 N N . GLY A 1 89 ? -17.928 -0.631 4.034 1.00 95.81 89 GLY A N 1
ATOM 641 C CA . GLY A 1 89 ? -17.514 -0.331 2.659 1.00 95.81 89 GLY A CA 1
ATOM 642 C C . GLY A 1 89 ? -15.999 -0.438 2.472 1.00 95.81 89 GLY A C 1
ATOM 643 O O . GLY A 1 89 ? -15.328 -1.187 3.188 1.00 95.81 89 GLY A O 1
ATOM 644 N N . ASP A 1 90 ? -15.458 0.311 1.516 1.00 95.69 90 ASP A N 1
ATOM 645 C CA . ASP A 1 90 ? -14.043 0.248 1.153 1.00 95.69 90 ASP A CA 1
ATOM 646 C C . ASP A 1 90 ? -13.181 1.290 1.878 1.00 95.69 90 ASP A C 1
ATOM 648 O O . ASP A 1 90 ? -13.146 2.464 1.508 1.00 95.69 90 ASP A O 1
ATOM 652 N N . LEU A 1 91 ? -12.364 0.842 2.831 1.00 97.00 91 LEU A N 1
ATOM 653 C CA . LEU A 1 91 ? -11.256 1.618 3.382 1.00 97.00 91 LEU A CA 1
ATOM 654 C C . LEU A 1 91 ? -9.998 1.426 2.523 1.00 97.00 91 LEU A C 1
ATOM 656 O O . LEU A 1 91 ? -9.286 0.430 2.656 1.00 97.00 91 LEU A O 1
ATOM 660 N N . GLN A 1 92 ? -9.690 2.390 1.657 1.00 95.94 92 GLN A N 1
ATOM 661 C CA . GLN A 1 92 ? -8.521 2.349 0.775 1.00 95.94 92 GLN A CA 1
ATOM 662 C C . GLN A 1 92 ? -7.424 3.292 1.264 1.00 95.94 92 GLN A C 1
ATOM 664 O O . GLN A 1 92 ? -7.637 4.492 1.391 1.00 95.94 92 GLN A O 1
ATOM 669 N N . VAL A 1 93 ? -6.218 2.774 1.467 1.00 96.06 93 VAL A N 1
ATOM 670 C CA . VAL A 1 93 ? -5.069 3.503 2.016 1.00 96.06 93 VAL A CA 1
ATOM 671 C C . VAL A 1 93 ? -3.961 3.483 0.974 1.00 96.06 93 VAL A C 1
ATOM 673 O O . VAL A 1 93 ? -3.041 2.665 0.989 1.00 96.06 93 VAL A O 1
ATOM 676 N N . ARG A 1 94 ? -4.108 4.355 -0.021 1.00 92.88 94 ARG A N 1
ATOM 677 C CA . ARG A 1 94 ? -3.254 4.402 -1.209 1.00 92.88 94 ARG A CA 1
ATOM 678 C C . ARG A 1 94 ? -3.215 5.810 -1.767 1.00 92.88 94 ARG A C 1
ATOM 680 O O . ARG A 1 94 ? -4.157 6.574 -1.609 1.00 92.88 94 ARG A O 1
ATOM 687 N N . SER A 1 95 ? -2.168 6.128 -2.509 1.00 85.81 95 SER A N 1
ATOM 688 C CA . SER A 1 95 ? -2.107 7.363 -3.275 1.00 85.81 95 SER A CA 1
ATOM 689 C C . SER A 1 95 ? -3.262 7.450 -4.275 1.00 85.81 95 SER A C 1
ATOM 691 O O . SER A 1 95 ? -3.673 6.439 -4.854 1.00 85.81 95 SER A O 1
ATOM 693 N N . ASN A 1 96 ? -3.754 8.664 -4.537 1.00 79.31 96 ASN A N 1
ATOM 694 C CA . ASN A 1 96 ? -4.731 8.950 -5.592 1.00 79.31 96 ASN A CA 1
ATOM 695 C C . ASN A 1 96 ? -4.081 9.234 -6.961 1.00 79.31 96 ASN A C 1
ATOM 697 O O . ASN A 1 96 ? -4.774 9.225 -7.976 1.00 79.31 96 ASN A O 1
ATOM 701 N N . SER A 1 97 ? -2.759 9.399 -7.027 1.00 73.19 97 SER A N 1
ATOM 702 C CA . SER A 1 97 ? -2.020 9.712 -8.257 1.00 73.19 97 SER A CA 1
ATOM 703 C C . SER A 1 97 ? -0.761 8.851 -8.389 1.00 73.19 97 SER A C 1
ATOM 705 O O . SER A 1 97 ? -0.353 8.173 -7.453 1.00 73.19 97 SER A O 1
ATOM 707 N N . ARG A 1 98 ? -0.131 8.830 -9.569 1.00 63.09 98 ARG A N 1
ATOM 708 C CA . ARG A 1 98 ? 1.125 8.077 -9.767 1.00 63.09 98 ARG A CA 1
ATOM 709 C C . ARG A 1 98 ? 2.299 8.664 -8.979 1.00 63.09 98 ARG A C 1
ATOM 711 O O . ARG A 1 98 ? 3.243 7.950 -8.682 1.00 63.09 98 ARG A O 1
ATOM 718 N N . SER A 1 99 ? 2.227 9.950 -8.641 1.00 60.56 99 SER A N 1
ATOM 719 C CA . SER A 1 99 ? 3.270 10.686 -7.920 1.00 60.56 99 SER A CA 1
ATOM 720 C C . SER A 1 99 ? 2.902 11.041 -6.479 1.00 60.56 99 SER A C 1
ATOM 722 O O . SER A 1 99 ? 3.741 11.578 -5.762 1.00 60.56 99 SER A O 1
ATOM 724 N N . GLY A 1 100 ? 1.652 10.825 -6.065 1.00 66.88 100 GLY A N 1
ATOM 725 C CA . GLY A 1 100 ? 1.211 11.120 -4.704 1.00 66.88 100 GLY A CA 1
ATOM 726 C C . GLY A 1 100 ? 1.742 10.087 -3.718 1.00 66.88 100 GLY A C 1
ATOM 727 O O . GLY A 1 100 ? 1.897 8.918 -4.075 1.00 66.88 100 GLY A O 1
ATOM 728 N N . ALA A 1 101 ? 1.984 10.512 -2.482 1.00 75.06 101 ALA A N 1
ATOM 729 C CA . ALA A 1 101 ? 2.302 9.601 -1.395 1.00 75.06 101 ALA A CA 1
ATOM 730 C C . ALA A 1 101 ? 1.038 8.834 -0.971 1.00 75.06 101 ALA A C 1
ATOM 732 O O . ALA A 1 101 ? -0.038 9.421 -0.810 1.00 75.06 101 ALA A O 1
ATOM 733 N N . SER A 1 102 ? 1.163 7.516 -0.813 1.00 88.06 102 SER A N 1
ATOM 734 C CA . SER A 1 102 ? 0.206 6.757 -0.006 1.00 88.06 102 SER A CA 1
ATOM 735 C C . SER A 1 102 ? 0.504 7.017 1.478 1.00 88.06 102 SER A C 1
ATOM 737 O O . SER A 1 102 ? 1.679 7.206 1.805 1.00 88.06 102 SER A O 1
ATOM 739 N N . PRO A 1 103 ? -0.502 6.977 2.376 1.00 91.88 103 PRO A N 1
ATOM 740 C CA . PRO A 1 103 ? -0.324 7.213 3.813 1.00 91.88 103 PRO A CA 1
ATOM 741 C C . PRO A 1 103 ? 0.824 6.386 4.378 1.00 91.88 103 PRO A C 1
ATOM 743 O O . PRO A 1 103 ? 0.722 5.170 4.448 1.00 91.88 103 PRO A O 1
ATOM 746 N N . GLY A 1 104 ? 1.945 6.996 4.744 1.00 89.88 104 GLY A N 1
ATOM 747 C CA . GLY A 1 104 ? 3.063 6.240 5.301 1.00 89.88 104 GLY A CA 1
ATOM 748 C C . GLY A 1 104 ? 3.970 5.509 4.308 1.00 89.88 104 GLY A C 1
ATOM 749 O O . GLY A 1 104 ? 4.904 4.855 4.753 1.00 89.88 104 GLY A O 1
ATOM 750 N N . ALA A 1 105 ? 3.706 5.549 3.003 1.00 92.44 105 ALA A N 1
ATOM 751 C CA . ALA A 1 105 ? 4.521 4.838 2.019 1.00 92.44 105 ALA A CA 1
ATOM 752 C C . ALA A 1 105 ? 5.824 5.571 1.689 1.00 92.44 105 ALA A C 1
ATOM 754 O O . ALA A 1 105 ? 5.954 6.779 1.885 1.00 92.44 105 ALA A O 1
ATOM 755 N N . ASP A 1 106 ? 6.769 4.821 1.122 1.00 92.06 106 ASP A N 1
ATOM 756 C CA . ASP A 1 106 ? 8.063 5.303 0.627 1.00 92.06 106 ASP A CA 1
ATOM 757 C C . ASP A 1 106 ? 8.969 5.929 1.703 1.00 92.06 106 ASP A C 1
ATOM 759 O O . ASP A 1 106 ? 9.972 6.574 1.386 1.00 92.06 106 ASP A O 1
ATOM 763 N N . THR A 1 107 ? 8.657 5.695 2.977 1.00 89.62 107 THR A N 1
ATOM 764 C CA . THR A 1 107 ? 9.438 6.118 4.142 1.00 89.62 107 THR A CA 1
ATOM 765 C C . THR A 1 107 ? 10.189 4.946 4.753 1.00 89.62 107 THR A C 1
ATOM 767 O O . THR A 1 107 ? 9.706 3.811 4.786 1.00 89.62 107 THR A O 1
ATOM 770 N N . ASP A 1 108 ? 11.418 5.217 5.203 1.00 90.88 108 ASP A N 1
ATOM 771 C CA . ASP A 1 108 ? 12.318 4.231 5.817 1.00 90.88 108 ASP A CA 1
ATOM 772 C C . ASP A 1 108 ? 12.464 2.946 4.980 1.00 90.88 108 ASP A C 1
ATOM 774 O O . ASP A 1 108 ? 12.568 1.819 5.468 1.00 90.88 108 ASP A O 1
ATOM 778 N N . CYS A 1 109 ? 12.483 3.134 3.657 1.00 93.81 109 CYS A N 1
ATOM 779 C CA . CYS A 1 109 ? 12.452 2.037 2.707 1.00 93.81 109 CYS A CA 1
ATOM 780 C C . CYS A 1 109 ? 13.781 1.304 2.521 1.00 93.81 109 CYS A C 1
ATOM 782 O O . CYS A 1 109 ? 13.758 0.247 1.904 1.00 93.81 109 CYS A O 1
ATOM 784 N N . GLY A 1 110 ? 14.901 1.790 3.070 1.00 93.88 110 GLY A N 1
ATOM 785 C CA . GLY A 1 110 ? 16.188 1.082 3.045 1.00 93.88 110 GLY A CA 1
ATOM 786 C C . GLY A 1 110 ? 16.491 0.428 1.687 1.00 93.88 110 GLY A C 1
ATOM 787 O O . GLY A 1 110 ? 16.452 1.096 0.655 1.00 93.88 110 GLY A O 1
ATOM 788 N N . GLY A 1 111 ? 16.738 -0.887 1.695 1.00 95.00 111 GLY A N 1
ATOM 789 C CA . GLY A 1 111 ? 16.929 -1.702 0.484 1.00 95.00 111 GLY A CA 1
ATOM 790 C C . GLY A 1 111 ? 15.649 -2.079 -0.277 1.00 95.00 111 GLY A C 1
ATOM 791 O O . GLY A 1 111 ? 15.739 -2.601 -1.380 1.00 95.00 111 GLY A O 1
ATOM 792 N N . GLY A 1 112 ? 14.465 -1.797 0.269 1.00 96.81 112 GLY A N 1
ATOM 793 C CA . GLY A 1 112 ? 13.165 -2.092 -0.343 1.00 96.81 112 GLY A CA 1
ATOM 794 C C . GLY A 1 112 ? 12.715 -1.123 -1.430 1.00 96.81 112 GLY A C 1
ATOM 795 O O . GLY A 1 112 ? 11.712 -1.378 -2.091 1.00 96.81 112 GLY A O 1
ATOM 796 N N . LEU A 1 113 ? 13.440 -0.029 -1.672 1.00 97.62 113 LEU A N 1
ATOM 797 C CA . LEU A 1 113 ? 13.209 0.772 -2.875 1.00 97.62 113 LEU A CA 1
ATOM 798 C C . LEU A 1 113 ? 13.608 -0.024 -4.120 1.00 97.62 113 LEU A C 1
ATOM 800 O O . LEU A 1 113 ? 14.727 -0.531 -4.197 1.00 97.62 113 LEU A O 1
ATOM 804 N N . GLY A 1 114 ? 12.729 -0.062 -5.121 1.00 97.44 114 GLY A N 1
ATOM 805 C CA . GLY A 1 114 ? 13.101 -0.568 -6.437 1.00 97.44 114 GLY A CA 1
ATOM 806 C C . GLY A 1 114 ? 14.224 0.276 -7.051 1.00 97.44 114 GLY A C 1
ATOM 807 O O . GLY A 1 114 ? 14.246 1.508 -6.948 1.00 97.44 114 GLY A O 1
ATOM 808 N N . GLN A 1 115 ? 15.172 -0.387 -7.702 1.00 97.44 115 GLN A N 1
ATOM 809 C CA . GLN A 1 115 ? 16.298 0.250 -8.370 1.00 97.44 115 GLN A CA 1
ATOM 810 C C . GLN A 1 115 ? 15.883 0.794 -9.741 1.00 97.44 115 GLN A C 1
ATOM 812 O O . GLN A 1 115 ? 15.118 0.177 -10.488 1.00 97.44 115 GLN A O 1
ATOM 817 N N . ALA A 1 116 ? 16.395 1.977 -10.080 1.00 96.31 116 ALA A N 1
ATOM 818 C CA . ALA A 1 116 ? 16.156 2.573 -11.386 1.00 96.31 116 ALA A CA 1
ATOM 819 C C . ALA A 1 116 ? 16.908 1.809 -12.487 1.00 96.31 116 ALA A C 1
ATOM 821 O O . ALA A 1 116 ? 18.073 1.453 -12.319 1.00 96.31 116 ALA A O 1
ATOM 822 N N . GLY A 1 117 ? 16.253 1.612 -13.629 1.00 94.94 117 GLY A N 1
ATOM 823 C CA . GLY A 1 117 ? 16.869 1.053 -14.822 1.00 94.94 117 GLY A CA 1
ATOM 824 C C . GLY A 1 117 ? 17.877 2.012 -15.443 1.00 94.94 117 GLY A C 1
ATOM 825 O O . GLY A 1 117 ? 17.647 3.223 -15.526 1.00 94.94 117 GLY A O 1
ATOM 826 N N . ALA A 1 118 ? 19.011 1.475 -15.890 1.00 92.38 118 ALA A N 1
ATOM 827 C CA . ALA A 1 118 ? 20.051 2.263 -16.528 1.00 92.38 118 ALA A CA 1
ATOM 828 C C . ALA A 1 118 ? 19.752 2.536 -18.010 1.00 92.38 118 ALA A C 1
ATOM 830 O O . ALA A 1 118 ? 19.019 1.811 -18.693 1.00 92.38 118 ALA A O 1
ATOM 831 N N . ILE A 1 119 ? 20.401 3.582 -18.520 1.00 86.31 119 ILE A N 1
ATOM 832 C CA . ILE A 1 119 ? 20.610 3.781 -19.954 1.00 86.31 119 ILE A CA 1
ATOM 833 C C . ILE A 1 119 ? 21.865 2.999 -20.317 1.00 86.31 119 ILE A C 1
ATOM 835 O O . ILE A 1 119 ? 22.920 3.225 -19.722 1.00 86.31 119 ILE A O 1
ATOM 839 N N . THR A 1 120 ? 21.780 2.101 -21.293 1.00 77.25 120 THR A N 1
ATOM 840 C CA . THR A 1 120 ? 22.969 1.384 -21.761 1.00 77.25 120 THR A CA 1
ATOM 841 C C . THR A 1 120 ? 23.689 2.231 -22.828 1.00 77.25 120 THR A C 1
ATOM 843 O O . THR A 1 120 ? 23.127 2.442 -23.905 1.00 77.25 120 THR A O 1
ATOM 846 N N . PRO A 1 121 ? 24.912 2.756 -22.573 1.00 67.50 121 PRO A N 1
ATOM 847 C CA . PRO A 1 121 ? 25.523 3.802 -23.412 1.00 67.50 121 PRO A CA 1
ATOM 848 C C . PRO A 1 121 ? 25.784 3.400 -24.869 1.00 67.50 121 PRO A C 1
ATOM 850 O O . PRO A 1 121 ? 25.926 4.264 -25.728 1.00 67.50 121 PRO A O 1
ATOM 853 N N . ASN A 1 122 ? 25.846 2.095 -25.141 1.00 66.12 122 ASN A N 1
ATOM 854 C CA . ASN A 1 122 ? 26.301 1.548 -26.419 1.00 66.12 122 ASN A CA 1
ATOM 855 C C . ASN A 1 122 ? 25.179 0.855 -27.209 1.00 66.12 122 ASN A C 1
ATOM 857 O O . ASN A 1 122 ? 25.453 0.293 -28.265 1.00 66.12 122 ASN A O 1
ATOM 861 N N . SER A 1 123 ? 23.948 0.844 -26.690 1.00 61.44 123 SER A N 1
ATOM 862 C CA . SER A 1 123 ? 22.886 -0.039 -27.194 1.00 61.44 123 SER A CA 1
ATOM 863 C C . SER A 1 123 ? 21.611 0.656 -27.636 1.00 61.44 123 SER A C 1
ATOM 865 O O . SER A 1 123 ? 20.708 -0.023 -28.106 1.00 61.44 123 SER A O 1
ATOM 867 N N . ASN A 1 124 ? 21.473 1.963 -27.396 1.00 72.25 124 ASN A N 1
ATOM 868 C CA . ASN A 1 124 ? 20.189 2.676 -27.496 1.00 72.25 124 ASN A CA 1
ATOM 869 C C . ASN A 1 124 ? 19.043 2.034 -26.676 1.00 72.25 124 ASN A C 1
ATOM 871 O O . ASN A 1 124 ? 17.885 2.407 -26.850 1.00 72.25 124 ASN A O 1
ATOM 875 N N . GLY A 1 125 ? 19.367 1.090 -25.786 1.00 83.31 125 GLY A N 1
ATOM 876 C CA . GLY A 1 125 ? 18.426 0.286 -25.023 1.00 83.31 125 GLY A CA 1
ATOM 877 C C . GLY A 1 125 ? 18.277 0.788 -23.590 1.00 83.31 125 GLY A C 1
ATOM 878 O O . GLY A 1 125 ? 19.245 1.234 -22.956 1.00 83.31 125 GLY A O 1
ATOM 879 N N . TYR A 1 126 ? 17.060 0.677 -23.071 1.00 91.25 126 TYR A N 1
ATOM 880 C CA . TYR A 1 126 ? 16.678 1.159 -21.749 1.00 91.25 126 TYR A CA 1
ATOM 881 C C . TYR A 1 126 ? 16.221 -0.002 -20.871 1.00 91.25 126 TYR A C 1
ATOM 883 O O . TYR A 1 126 ? 15.314 -0.743 -21.237 1.00 91.25 126 TYR A O 1
ATOM 891 N N . GLN A 1 127 ? 16.847 -0.167 -19.711 1.00 94.31 127 GLN A N 1
ATOM 892 C CA . GLN A 1 127 ? 16.466 -1.226 -18.778 1.00 94.31 127 GLN A CA 1
ATOM 893 C C . GLN A 1 127 ? 15.158 -0.875 -18.070 1.00 94.31 127 GLN A C 1
ATOM 895 O O . GLN A 1 127 ? 14.913 0.296 -17.765 1.00 94.31 127 GLN A O 1
ATOM 900 N N . GLY A 1 128 ? 14.346 -1.877 -17.757 1.00 95.56 128 GLY A N 1
ATOM 901 C CA . GLY A 1 128 ? 13.210 -1.721 -16.863 1.00 95.56 128 GLY A CA 1
ATOM 902 C C . GLY A 1 128 ? 13.656 -1.410 -15.434 1.00 95.56 128 GLY A C 1
ATOM 903 O O . GLY A 1 128 ? 14.741 -1.794 -15.004 1.00 95.56 128 GLY A O 1
ATOM 904 N N . GLY A 1 129 ? 12.827 -0.686 -14.689 1.00 97.25 129 GLY A N 1
ATOM 905 C CA . GLY A 1 129 ? 13.015 -0.471 -13.257 1.00 97.25 129 GLY A CA 1
ATOM 906 C C . GLY A 1 129 ? 12.512 -1.678 -12.472 1.00 97.25 129 GLY A C 1
ATOM 907 O O . GLY A 1 129 ? 11.539 -2.315 -12.872 1.00 97.25 129 GLY A O 1
ATOM 908 N N . SER A 1 130 ? 13.156 -2.006 -11.357 1.00 98.00 130 SER A N 1
ATOM 909 C CA . SER A 1 130 ? 12.737 -3.148 -10.540 1.00 98.00 130 SER A CA 1
ATOM 910 C C . SER A 1 130 ? 11.582 -2.805 -9.596 1.00 98.00 130 SER A C 1
ATOM 912 O O . SER A 1 130 ? 11.313 -1.635 -9.331 1.00 98.00 130 SER A O 1
ATOM 914 N N . GLY A 1 131 ? 10.854 -3.805 -9.107 1.00 97.88 131 GLY A N 1
ATOM 915 C CA . GLY A 1 131 ? 9.748 -3.616 -8.172 1.00 97.88 131 GLY A CA 1
ATOM 916 C C . GLY A 1 131 ? 10.212 -3.264 -6.758 1.00 97.88 131 GLY A C 1
ATOM 917 O O . GLY A 1 131 ? 11.329 -3.594 -6.357 1.00 97.88 131 GLY A O 1
ATOM 918 N N . GLY A 1 132 ? 9.348 -2.590 -5.997 1.00 97.50 132 GLY A N 1
ATOM 919 C CA . GLY A 1 132 ? 9.586 -2.297 -4.581 1.00 97.50 132 GLY A CA 1
ATOM 920 C C . GLY A 1 132 ? 9.349 -3.522 -3.697 1.00 97.50 132 GLY A C 1
ATOM 921 O O . GLY A 1 132 ? 8.497 -4.351 -4.016 1.00 97.50 132 GLY A O 1
ATOM 922 N N . GLY A 1 133 ? 10.080 -3.619 -2.587 1.00 96.56 133 GLY A N 1
ATOM 923 C CA . GLY A 1 133 ? 9.976 -4.692 -1.598 1.00 96.56 133 GLY A CA 1
ATOM 924 C C . GLY A 1 133 ? 9.450 -4.207 -0.244 1.00 96.56 133 GLY A C 1
ATOM 925 O O . GLY A 1 133 ? 9.826 -3.135 0.239 1.00 96.56 133 GLY A O 1
ATOM 926 N N . TYR A 1 134 ? 8.587 -5.016 0.376 1.00 96.12 134 TYR A N 1
ATOM 927 C CA . TYR A 1 134 ? 8.135 -4.838 1.761 1.00 96.12 134 TYR A CA 1
ATOM 928 C C . TYR A 1 134 ? 8.086 -6.198 2.469 1.00 96.12 134 TYR A C 1
ATOM 930 O O . TYR A 1 134 ? 9.122 -6.632 2.952 1.00 96.12 134 TYR A O 1
ATOM 938 N N . ALA A 1 135 ? 6.976 -6.938 2.493 1.00 95.50 135 ALA A N 1
ATOM 939 C CA . ALA A 1 135 ? 6.977 -8.273 3.113 1.00 95.50 135 ALA A CA 1
ATOM 940 C C . ALA A 1 135 ? 7.719 -9.341 2.302 1.00 95.50 135 ALA A C 1
ATOM 942 O O . ALA A 1 135 ? 8.218 -10.303 2.875 1.00 95.50 135 ALA A O 1
ATOM 943 N N . ALA A 1 136 ? 7.826 -9.121 0.995 1.00 95.94 136 ALA A N 1
ATOM 944 C CA . ALA A 1 136 ? 8.632 -9.905 0.077 1.00 95.94 136 ALA A CA 1
ATOM 945 C C . ALA A 1 136 ? 9.450 -8.972 -0.825 1.00 95.94 136 ALA A C 1
ATOM 947 O O . ALA A 1 136 ? 9.155 -7.773 -0.940 1.00 95.94 136 ALA A O 1
ATOM 948 N N . ASP A 1 137 ? 10.454 -9.537 -1.490 1.00 97.38 137 ASP A N 1
ATOM 949 C CA . ASP A 1 137 ? 11.217 -8.841 -2.521 1.00 97.38 137 ASP A CA 1
ATOM 950 C C . ASP A 1 137 ? 10.302 -8.443 -3.694 1.00 97.38 137 ASP A C 1
ATOM 952 O O . ASP A 1 137 ? 9.322 -9.120 -4.024 1.00 97.38 137 ASP A O 1
ATOM 956 N N . GLY A 1 138 ? 10.644 -7.348 -4.366 1.00 97.56 138 GLY A N 1
ATOM 957 C CA . GLY A 1 138 ? 10.085 -7.038 -5.677 1.00 97.56 138 GLY A CA 1
ATOM 958 C C . GLY A 1 138 ? 10.611 -7.974 -6.772 1.00 97.56 138 GLY A C 1
ATOM 959 O O . GLY A 1 138 ? 11.486 -8.816 -6.560 1.00 97.56 138 GLY A O 1
ATOM 960 N N . GLY A 1 139 ? 10.098 -7.792 -7.980 1.00 97.88 139 GLY A N 1
ATOM 961 C CA . GLY A 1 139 ? 10.633 -8.392 -9.194 1.00 97.88 139 GLY A CA 1
ATOM 962 C C . GLY A 1 139 ? 11.781 -7.578 -9.777 1.00 97.88 139 GLY A C 1
ATOM 963 O O . GLY A 1 139 ? 11.872 -6.362 -9.593 1.00 97.88 139 GLY A O 1
ATOM 964 N N . LYS A 1 140 ? 12.672 -8.236 -10.510 1.00 98.19 140 LYS A N 1
ATOM 965 C CA . LYS A 1 140 ? 13.765 -7.586 -11.236 1.00 98.19 140 LYS A CA 1
ATOM 966 C C . LYS A 1 140 ? 13.240 -6.768 -12.407 1.00 98.19 140 LYS A C 1
ATOM 968 O O . LYS A 1 140 ? 12.283 -7.152 -13.072 1.00 98.19 140 LYS A O 1
ATOM 973 N N . GLY A 1 141 ? 13.917 -5.657 -12.678 1.00 97.19 141 GLY A N 1
ATOM 974 C CA . GLY A 1 141 ? 13.747 -4.932 -13.933 1.00 97.19 141 GLY A CA 1
ATOM 975 C C . GLY A 1 141 ? 14.512 -5.645 -15.043 1.00 97.19 141 GLY A C 1
ATOM 976 O O . GLY A 1 141 ? 15.654 -6.078 -14.838 1.00 97.19 141 GLY A O 1
ATOM 977 N N . ALA A 1 142 ? 13.896 -5.780 -16.209 1.00 96.12 142 ALA A N 1
ATOM 978 C CA . ALA A 1 142 ? 14.505 -6.488 -17.318 1.00 96.12 142 ALA A CA 1
ATOM 979 C C . ALA A 1 142 ? 15.588 -5.651 -18.004 1.00 96.12 142 ALA A C 1
ATOM 981 O O . ALA A 1 142 ? 15.494 -4.418 -18.065 1.00 96.12 142 ALA A O 1
ATOM 982 N N . PRO A 1 143 ? 16.619 -6.289 -18.570 1.00 92.31 143 PRO A N 1
ATOM 983 C CA . PRO A 1 143 ? 17.564 -5.580 -19.403 1.00 92.31 143 PRO A CA 1
ATOM 984 C C . PRO A 1 143 ? 16.894 -5.106 -20.701 1.00 92.31 143 PRO A C 1
ATOM 986 O O . PRO A 1 143 ? 15.934 -5.701 -21.188 1.00 92.31 143 PRO A O 1
ATOM 989 N N . ALA A 1 144 ? 17.462 -4.066 -21.309 1.00 84.56 144 ALA A N 1
ATOM 990 C CA . ALA A 1 144 ? 17.393 -3.982 -22.764 1.00 84.56 144 ALA A CA 1
ATOM 991 C C . ALA A 1 144 ? 18.260 -5.100 -23.346 1.00 84.56 144 ALA A C 1
ATOM 993 O O . ALA A 1 144 ? 19.263 -5.462 -22.729 1.00 84.56 144 ALA A O 1
ATOM 994 N N . GLU A 1 145 ? 17.899 -5.629 -24.507 1.00 80.94 145 GLU A N 1
ATOM 995 C CA . GLU A 1 145 ? 18.544 -6.796 -25.108 1.00 80.94 145 GLU A CA 1
ATOM 996 C C . GLU A 1 145 ? 20.089 -6.822 -24.949 1.00 80.94 145 GLU A C 1
ATOM 998 O O . GLU A 1 145 ? 20.812 -5.856 -25.245 1.00 80.94 145 GLU A O 1
ATOM 1003 N N . GLY A 1 146 ? 20.599 -7.938 -24.410 1.00 73.44 146 GLY A N 1
ATOM 1004 C CA . GLY A 1 146 ? 22.025 -8.166 -24.142 1.00 73.44 146 GLY A CA 1
ATOM 1005 C C . GLY A 1 146 ? 22.604 -7.426 -22.924 1.00 73.44 146 GLY A C 1
ATOM 1006 O O . GLY A 1 146 ? 23.815 -7.478 -22.708 1.00 73.44 146 GLY A O 1
ATOM 1007 N N . GLY A 1 147 ? 21.781 -6.717 -22.145 1.00 82.00 147 GLY A N 1
ATOM 1008 C CA . GLY A 1 147 ? 22.173 -6.049 -20.901 1.00 82.00 147 GLY A CA 1
ATOM 1009 C C . GLY A 1 147 ? 22.010 -6.910 -19.640 1.00 82.00 147 GLY A C 1
ATOM 1010 O O . GLY A 1 147 ? 21.470 -8.013 -19.675 1.00 82.00 147 GLY A O 1
ATOM 1011 N N . SER A 1 148 ? 22.446 -6.375 -18.496 1.00 87.62 148 SER A N 1
ATOM 1012 C CA . SER A 1 148 ? 22.200 -6.974 -17.173 1.00 87.62 148 SER A CA 1
ATOM 1013 C C . SER A 1 148 ? 20.838 -6.562 -16.609 1.00 87.62 148 SER A C 1
ATOM 1015 O O . SER A 1 148 ? 20.402 -5.430 -16.824 1.00 87.62 148 SER A O 1
ATOM 1017 N N . THR A 1 149 ? 20.194 -7.458 -15.859 1.00 91.31 149 THR A N 1
ATOM 1018 C CA . THR A 1 149 ? 18.981 -7.159 -15.078 1.00 91.31 149 THR A CA 1
ATOM 1019 C C . THR A 1 149 ? 19.250 -6.124 -13.989 1.00 91.31 149 THR A C 1
ATOM 1021 O O . THR A 1 149 ? 20.385 -5.974 -13.534 1.00 91.31 149 THR A O 1
ATOM 1024 N N . VAL A 1 150 ? 18.185 -5.484 -13.515 1.00 94.62 150 VAL A N 1
ATOM 1025 C CA . VAL A 1 150 ? 18.198 -4.557 -12.379 1.00 94.62 150 VAL A CA 1
ATOM 1026 C C . VAL A 1 150 ? 17.703 -5.289 -11.133 1.00 94.62 150 VAL A C 1
ATOM 1028 O O . VAL A 1 150 ? 16.625 -5.889 -11.166 1.00 94.62 150 VAL A O 1
ATOM 1031 N N . ASP A 1 151 ? 18.481 -5.264 -10.049 1.00 97.69 151 ASP A N 1
ATOM 1032 C CA . ASP A 1 151 ? 18.157 -5.995 -8.819 1.00 97.69 151 ASP A CA 1
ATOM 1033 C C . ASP A 1 151 ? 16.873 -5.464 -8.159 1.00 97.69 151 ASP A C 1
ATOM 1035 O O . ASP A 1 151 ? 16.587 -4.263 -8.244 1.00 97.69 151 ASP A O 1
ATOM 1039 N N . PRO A 1 152 ? 16.072 -6.336 -7.520 1.00 97.75 152 PRO A N 1
ATOM 1040 C CA . PRO A 1 152 ? 14.798 -5.945 -6.935 1.00 97.75 152 PRO A CA 1
ATOM 1041 C C . PRO A 1 152 ? 14.982 -5.106 -5.670 1.00 97.75 152 PRO A C 1
ATOM 1043 O O . PRO A 1 152 ? 16.025 -5.170 -5.016 1.00 97.75 152 PRO A O 1
ATOM 1046 N N . GLY A 1 153 ? 13.942 -4.359 -5.293 1.00 97.88 153 GLY A N 1
ATOM 1047 C CA . GLY A 1 153 ? 13.822 -3.878 -3.921 1.00 97.88 153 GLY A CA 1
ATOM 1048 C C . GLY A 1 153 ? 13.702 -5.076 -2.980 1.00 97.88 153 GLY A C 1
ATOM 1049 O O . GLY A 1 153 ? 12.852 -5.943 -3.186 1.00 97.88 153 GLY A O 1
ATOM 1050 N N . THR A 1 154 ? 14.561 -5.150 -1.969 1.00 97.31 154 THR A N 1
ATOM 1051 C CA . THR A 1 154 ? 14.576 -6.269 -1.020 1.00 97.31 154 THR A CA 1
ATOM 1052 C C . THR A 1 154 ? 13.450 -6.150 -0.001 1.00 97.31 154 THR A C 1
ATOM 1054 O O . THR A 1 154 ? 12.990 -5.056 0.322 1.00 97.31 154 THR A O 1
ATOM 1057 N N . THR A 1 155 ? 13.064 -7.276 0.582 1.00 95.56 155 THR A N 1
ATOM 1058 C CA . THR A 1 155 ? 12.183 -7.359 1.745 1.00 95.56 155 THR A CA 1
ATOM 1059 C C . THR A 1 155 ? 12.616 -6.337 2.798 1.00 95.56 155 THR A C 1
ATOM 1061 O O . THR A 1 155 ? 13.798 -6.209 3.131 1.00 95.56 155 THR A O 1
ATOM 1064 N N . ASN A 1 156 ? 11.654 -5.567 3.293 1.00 91.62 156 ASN A N 1
ATOM 1065 C CA . ASN A 1 156 ? 11.849 -4.505 4.263 1.00 91.62 156 ASN A CA 1
ATOM 1066 C C . ASN A 1 156 ? 10.637 -4.404 5.212 1.00 91.62 156 ASN A C 1
ATOM 1068 O O . ASN A 1 156 ? 9.541 -4.865 4.930 1.00 91.62 156 ASN A O 1
ATOM 1072 N N . GLY A 1 157 ? 10.804 -3.754 6.357 1.00 87.44 157 GLY A N 1
ATOM 1073 C CA . GLY A 1 157 ? 9.822 -3.745 7.434 1.00 87.44 157 GLY A CA 1
ATOM 1074 C C . GLY A 1 157 ? 10.016 -4.923 8.376 1.00 87.44 157 GLY A C 1
ATOM 1075 O O . GLY A 1 157 ? 11.023 -5.624 8.328 1.00 87.44 157 GLY A O 1
ATOM 1076 N N . ASN A 1 158 ? 9.054 -5.103 9.269 1.00 91.38 158 ASN A N 1
ATOM 1077 C CA . ASN A 1 158 ? 9.087 -6.137 10.288 1.00 91.38 158 ASN A CA 1
ATOM 1078 C C . ASN A 1 158 ? 7.700 -6.759 10.444 1.00 91.38 158 ASN A C 1
ATOM 1080 O O . ASN A 1 158 ? 6.685 -6.135 10.134 1.00 91.38 158 ASN A O 1
ATOM 1084 N N . ASP A 1 159 ? 7.675 -7.991 10.938 1.00 92.50 159 ASP A N 1
ATOM 1085 C CA . ASP A 1 159 ? 6.445 -8.763 11.098 1.00 92.50 159 ASP A CA 1
ATOM 1086 C C . ASP A 1 159 ? 5.521 -8.193 12.186 1.00 92.50 159 ASP A C 1
ATOM 1088 O O . ASP A 1 159 ? 4.355 -8.571 12.240 1.00 92.50 159 ASP A O 1
ATOM 1092 N N . THR A 1 160 ? 6.021 -7.331 13.079 1.00 94.56 160 THR A N 1
ATOM 1093 C CA . THR A 1 160 ? 5.212 -6.701 14.134 1.00 94.56 160 THR A CA 1
ATOM 1094 C C . THR A 1 160 ? 4.501 -5.433 13.652 1.00 94.56 160 THR A C 1
ATOM 1096 O O . THR A 1 160 ? 3.546 -5.009 14.289 1.00 94.56 160 THR A O 1
ATOM 1099 N N . ILE A 1 161 ? 4.883 -4.864 12.502 1.00 96.00 161 ILE A N 1
ATOM 1100 C CA . ILE A 1 161 ? 4.387 -3.568 12.007 1.00 96.00 161 ILE A CA 1
ATOM 1101 C C . ILE A 1 161 ? 4.639 -2.461 13.055 1.00 96.00 161 ILE A C 1
ATOM 1103 O O . ILE A 1 161 ? 3.777 -1.645 13.367 1.00 96.00 161 ILE A O 1
ATOM 1107 N N . GLU A 1 162 ? 5.842 -2.469 13.634 1.00 95.62 162 GLU A N 1
ATOM 1108 C CA . GLU A 1 162 ? 6.292 -1.505 14.644 1.00 95.62 162 GLU A CA 1
ATOM 1109 C C . GLU A 1 162 ? 7.682 -0.966 14.247 1.00 95.62 162 GLU A C 1
ATOM 1111 O O . GLU A 1 162 ? 8.669 -1.700 14.341 1.00 95.62 162 GLU A O 1
ATOM 1116 N N . PRO A 1 163 ? 7.806 0.274 13.742 1.00 95.19 163 PRO A N 1
ATOM 1117 C CA . PRO A 1 163 ? 6.738 1.256 13.552 1.00 95.19 163 PRO A CA 1
ATOM 1118 C C . PRO A 1 163 ? 5.760 0.915 12.415 1.00 95.19 163 PRO A C 1
ATOM 1120 O O . PRO A 1 163 ? 6.113 0.239 11.442 1.00 95.19 163 PRO A O 1
ATOM 1123 N N . LEU A 1 164 ? 4.554 1.473 12.505 1.00 96.38 164 LEU A N 1
ATOM 1124 C CA . LEU A 1 164 ? 3.570 1.541 11.436 1.00 96.38 164 LEU A CA 1
ATOM 1125 C C . LEU A 1 164 ? 4.110 2.410 10.296 1.00 96.38 164 LEU A C 1
ATOM 1127 O O . LEU A 1 164 ? 4.342 3.612 10.437 1.00 96.38 164 LEU A O 1
ATOM 1131 N N . ARG A 1 165 ? 4.277 1.790 9.131 1.00 95.62 165 ARG A N 1
ATOM 1132 C CA . ARG A 1 165 ? 4.626 2.456 7.873 1.00 95.62 165 ARG A CA 1
ATOM 1133 C C . ARG A 1 165 ? 4.014 1.709 6.695 1.00 95.62 165 ARG A C 1
ATOM 1135 O O . ARG A 1 165 ? 3.610 0.560 6.833 1.00 95.62 165 ARG A O 1
ATOM 1142 N N . GLY A 1 166 ? 3.948 2.364 5.547 1.00 96.00 166 GLY A N 1
ATOM 1143 C CA . GLY A 1 166 ? 3.514 1.758 4.295 1.00 96.00 166 GLY A CA 1
ATOM 1144 C C . GLY A 1 166 ? 4.621 0.970 3.589 1.00 96.00 166 GLY A C 1
ATOM 1145 O O . GLY A 1 166 ? 5.733 0.792 4.092 1.00 96.00 166 GLY A O 1
ATOM 1146 N N . GLY A 1 167 ? 4.296 0.519 2.382 1.00 96.44 167 GLY A N 1
ATOM 1147 C CA . GLY A 1 167 ? 5.200 -0.171 1.476 1.00 96.44 167 GLY A CA 1
ATOM 1148 C C . GLY A 1 167 ? 6.191 0.768 0.793 1.00 96.44 167 GLY A C 1
ATOM 1149 O O . GLY A 1 167 ? 6.189 1.986 0.982 1.00 96.44 167 GLY A O 1
ATOM 1150 N N . CYS A 1 168 ? 7.031 0.178 -0.047 1.00 96.94 168 CYS A N 1
ATOM 1151 C CA . CYS A 1 168 ? 8.062 0.852 -0.823 1.00 96.94 168 CYS A CA 1
ATOM 1152 C C . CYS A 1 168 ? 7.755 0.866 -2.321 1.00 96.94 168 CYS A C 1
ATOM 1154 O O . CYS A 1 168 ? 7.286 -0.123 -2.894 1.00 96.94 168 CYS A O 1
ATOM 1156 N N . ARG A 1 169 ? 8.060 1.994 -2.960 1.00 96.94 169 ARG A N 1
ATOM 1157 C CA . ARG A 1 169 ? 7.924 2.203 -4.399 1.00 96.94 169 ARG A CA 1
ATOM 1158 C C . ARG A 1 169 ? 8.875 1.346 -5.218 1.00 96.94 169 ARG A C 1
ATOM 1160 O O . ARG A 1 169 ? 9.978 1.003 -4.783 1.00 96.94 169 ARG A O 1
ATOM 1167 N N . GLY A 1 170 ? 8.456 1.102 -6.453 1.00 97.06 170 GLY A N 1
ATOM 1168 C CA . GLY A 1 170 ? 9.305 0.555 -7.496 1.00 97.06 170 GLY A CA 1
ATOM 1169 C C . GLY A 1 170 ? 10.382 1.528 -7.977 1.00 97.06 170 GLY A C 1
ATOM 1170 O O . GLY A 1 170 ? 10.501 2.680 -7.548 1.00 97.06 170 GLY A O 1
ATOM 1171 N N . GLY A 1 171 ? 11.170 1.032 -8.915 1.00 96.62 171 GLY A N 1
ATOM 1172 C CA . GLY A 1 171 ? 12.252 1.720 -9.581 1.00 96.62 171 GLY A CA 1
ATOM 1173 C C . GLY A 1 171 ? 11.798 2.352 -10.885 1.00 96.62 171 GLY A C 1
ATOM 1174 O O . GLY A 1 171 ? 10.921 1.859 -11.597 1.00 96.62 171 GLY A O 1
ATOM 1175 N N . GLN A 1 172 ? 12.414 3.476 -11.222 1.00 95.56 172 GLN A N 1
ATOM 1176 C CA . GLN A 1 172 ? 12.137 4.145 -12.479 1.00 95.56 172 GLN A CA 1
ATOM 1177 C C . GLN A 1 172 ? 12.774 3.380 -13.647 1.00 95.56 172 GLN A C 1
ATOM 1179 O O . GLN A 1 172 ? 13.979 3.182 -13.634 1.00 95.56 172 GLN A O 1
ATOM 1184 N N . GLY A 1 173 ? 12.014 3.012 -14.683 1.00 93.88 173 GLY A N 1
ATOM 1185 C CA . GLY A 1 173 ? 12.589 2.504 -15.936 1.00 93.88 173 GLY A CA 1
ATOM 1186 C C . GLY A 1 173 ? 13.526 3.510 -16.608 1.00 93.88 173 GLY A C 1
ATOM 1187 O O . GLY A 1 173 ? 13.330 4.724 -16.472 1.00 93.88 173 GLY A O 1
ATOM 1188 N N . GLY A 1 174 ? 14.538 3.006 -17.313 1.00 92.06 174 GLY A N 1
ATOM 1189 C CA . GLY A 1 174 ? 15.559 3.790 -18.001 1.00 92.06 174 GLY A CA 1
ATOM 1190 C C . GLY A 1 174 ? 14.956 4.724 -19.049 1.00 92.06 174 GLY A C 1
ATOM 1191 O O . GLY A 1 174 ? 13.985 4.382 -19.727 1.00 92.06 174 GLY A O 1
ATOM 1192 N N . ARG A 1 175 ? 15.518 5.931 -19.172 1.00 85.88 175 ARG A N 1
ATOM 1193 C CA . ARG A 1 175 ? 14.959 7.029 -19.981 1.00 85.88 175 ARG A CA 1
ATOM 1194 C C . ARG A 1 175 ? 16.044 7.773 -20.752 1.00 85.88 175 ARG A C 1
ATOM 1196 O O . ARG A 1 175 ? 17.152 7.883 -20.240 1.00 85.88 175 ARG A O 1
ATOM 1203 N N . PRO A 1 176 ? 15.750 8.344 -21.929 1.00 81.62 176 PRO A N 1
ATOM 1204 C CA . PRO A 1 176 ? 16.693 9.198 -22.643 1.00 81.62 176 PRO A CA 1
ATOM 1205 C C . PRO A 1 176 ? 17.054 10.432 -21.807 1.00 81.62 176 PRO A C 1
ATOM 1207 O O . PRO A 1 176 ? 16.193 11.044 -21.184 1.00 81.62 176 PRO A O 1
ATOM 1210 N N . SER A 1 177 ? 18.315 10.867 -21.851 1.00 80.00 177 SER A N 1
ATOM 1211 C CA . SER A 1 177 ? 18.800 12.060 -21.133 1.00 80.00 177 SER A CA 1
ATOM 1212 C C . SER A 1 177 ? 18.357 13.396 -21.757 1.00 80.00 177 SER A C 1
ATOM 1214 O O . SER A 1 177 ? 18.829 14.461 -21.355 1.00 80.00 177 SER A O 1
ATOM 1216 N N . ASN A 1 178 ? 17.450 13.370 -22.740 1.00 81.38 178 ASN A N 1
ATOM 1217 C CA . ASN A 1 178 ? 17.005 14.562 -23.451 1.00 81.38 178 ASN A CA 1
ATOM 1218 C C . ASN A 1 178 ? 16.084 15.426 -22.557 1.00 81.38 178 ASN A C 1
ATOM 1220 O O . ASN A 1 178 ? 15.006 14.971 -22.167 1.00 81.38 178 ASN A O 1
ATOM 1224 N N . PRO A 1 179 ? 16.440 16.696 -22.286 1.00 78.06 179 PRO A N 1
ATOM 1225 C CA . PRO A 1 179 ? 15.674 17.565 -21.394 1.00 78.06 179 PRO A CA 1
ATOM 1226 C C . PRO A 1 179 ? 14.243 17.854 -21.875 1.00 78.06 179 PRO A C 1
ATOM 1228 O O . PRO A 1 179 ? 13.355 18.046 -21.046 1.00 78.06 179 PRO A O 1
ATOM 1231 N N . LEU A 1 180 ? 13.985 17.849 -23.188 1.00 78.06 180 LEU A N 1
ATOM 1232 C CA . LEU A 1 180 ? 12.630 18.037 -23.721 1.00 78.06 180 LEU A CA 1
ATOM 1233 C C . LEU A 1 180 ? 11.734 16.826 -23.429 1.00 78.06 180 LEU A C 1
ATOM 1235 O O . LEU A 1 180 ? 10.558 16.992 -23.106 1.00 78.06 180 LEU A O 1
ATOM 1239 N N . LEU A 1 181 ? 12.299 15.615 -23.480 1.00 77.50 181 LEU A N 1
ATOM 1240 C CA . LEU A 1 181 ? 11.581 14.389 -23.121 1.00 77.50 181 LEU A CA 1
ATOM 1241 C C . LEU A 1 181 ? 11.321 14.319 -21.612 1.00 77.50 181 LEU A C 1
ATOM 1243 O O . LEU A 1 181 ? 10.235 13.909 -21.203 1.00 77.50 181 LEU A O 1
ATOM 1247 N N . ASN A 1 182 ? 12.250 14.825 -20.796 1.00 74.75 182 ASN A N 1
ATOM 1248 C CA . ASN A 1 182 ? 12.071 14.922 -19.345 1.00 74.75 182 ASN A CA 1
ATOM 1249 C C . ASN A 1 182 ? 10.880 15.818 -18.958 1.00 74.75 182 ASN A C 1
ATOM 1251 O O . ASN A 1 182 ? 10.139 15.488 -18.032 1.00 74.75 182 ASN A O 1
ATOM 1255 N N . LEU A 1 183 ? 10.648 16.928 -19.672 1.00 78.19 183 LEU A N 1
ATOM 1256 C CA . LEU A 1 183 ? 9.490 17.791 -19.410 1.00 78.19 183 LEU A CA 1
ATOM 1257 C C . LEU A 1 183 ? 8.172 17.098 -19.771 1.00 78.19 183 LEU A C 1
ATOM 1259 O O . LEU A 1 183 ? 7.241 17.088 -18.969 1.00 78.19 183 LEU A O 1
ATOM 1263 N N . ALA A 1 184 ? 8.091 16.493 -20.958 1.00 74.44 184 ALA A N 1
ATOM 1264 C CA . ALA A 1 184 ? 6.886 15.782 -21.383 1.00 74.44 184 ALA A CA 1
ATOM 1265 C C . ALA A 1 184 ? 6.526 14.641 -20.417 1.00 74.44 184 ALA A C 1
ATOM 1267 O O . ALA A 1 184 ? 5.357 14.379 -20.147 1.00 74.44 184 ALA A O 1
ATOM 1268 N N . GLN A 1 185 ? 7.539 14.010 -19.835 1.00 67.44 185 GLN A N 1
ATOM 1269 C CA . GLN A 1 185 ? 7.378 12.968 -18.839 1.00 67.44 185 GLN A CA 1
ATOM 1270 C C . GLN A 1 185 ? 6.848 13.458 -17.497 1.00 67.44 185 GLN A C 1
ATOM 1272 O O . GLN A 1 185 ? 5.965 12.823 -16.921 1.00 67.44 185 GLN A O 1
ATOM 1277 N N . PHE A 1 186 ? 7.387 14.574 -17.009 1.00 72.44 186 PHE A N 1
ATOM 1278 C CA . PHE A 1 186 ? 6.875 15.224 -15.811 1.00 72.44 186 PHE A CA 1
ATOM 1279 C C . PHE A 1 186 ? 5.380 15.531 -15.971 1.00 72.44 186 PHE A C 1
ATOM 1281 O O . PHE A 1 186 ? 4.583 15.239 -15.083 1.00 72.44 186 PHE A O 1
ATOM 1288 N N . LEU A 1 187 ? 4.988 16.021 -17.149 1.00 73.38 187 LEU A N 1
ATOM 1289 C CA . LEU A 1 187 ? 3.592 16.312 -17.473 1.00 73.38 187 LEU A CA 1
ATOM 1290 C C . LEU A 1 187 ? 2.729 15.047 -17.610 1.00 73.38 187 LEU A C 1
ATOM 1292 O O . LEU A 1 187 ? 1.562 15.067 -17.231 1.00 73.38 187 LEU A O 1
ATOM 1296 N N . ALA A 1 188 ? 3.297 13.945 -18.104 1.00 70.44 188 ALA A N 1
ATOM 1297 C CA . ALA A 1 188 ? 2.599 12.668 -18.248 1.00 70.44 188 ALA A CA 1
ATOM 1298 C C . ALA A 1 188 ? 2.481 11.870 -16.931 1.00 70.44 188 ALA A C 1
ATOM 1300 O O . ALA A 1 188 ? 1.841 10.819 -16.919 1.00 70.44 188 ALA A O 1
ATOM 1301 N N . GLN A 1 189 ? 3.095 12.338 -15.832 1.00 68.75 189 GLN A N 1
ATOM 1302 C CA . GLN A 1 189 ? 3.102 11.672 -14.517 1.00 68.75 189 GLN A CA 1
ATOM 1303 C C . GLN A 1 189 ? 3.513 10.193 -14.588 1.00 68.75 189 GLN A C 1
ATOM 1305 O O . GLN A 1 189 ? 3.013 9.331 -13.862 1.00 68.75 189 GLN A O 1
ATOM 1310 N N . VAL A 1 190 ? 4.433 9.886 -15.498 1.00 77.75 190 VAL A N 1
ATOM 1311 C CA . VAL A 1 190 ? 4.974 8.540 -15.649 1.00 77.75 190 VAL A CA 1
ATOM 1312 C C . VAL A 1 190 ? 6.032 8.352 -14.576 1.00 77.75 190 VAL A C 1
ATOM 1314 O O . VAL A 1 190 ? 7.017 9.095 -14.532 1.00 77.75 190 VAL A O 1
ATOM 1317 N N . GLY A 1 191 ? 5.843 7.356 -13.723 1.00 89.50 191 GLY A N 1
ATOM 1318 C CA . GLY A 1 191 ? 6.718 7.095 -12.590 1.00 89.50 191 GLY A CA 1
ATOM 1319 C C . GLY A 1 191 ? 6.695 5.629 -12.169 1.00 89.50 191 GLY A C 1
ATOM 1320 O O . GLY A 1 191 ? 5.877 4.860 -12.688 1.00 89.50 191 GLY A O 1
ATOM 1321 N N . PRO A 1 192 ? 7.583 5.240 -11.239 1.00 94.38 192 PRO A N 1
ATOM 1322 C CA . PRO A 1 192 ? 7.449 3.965 -10.551 1.00 94.38 192 PRO A CA 1
ATOM 1323 C C . PRO A 1 192 ? 6.102 3.880 -9.831 1.00 94.38 192 PRO A C 1
ATOM 1325 O O . PRO A 1 192 ? 5.530 4.902 -9.445 1.00 94.38 192 PRO A O 1
ATOM 1328 N N . GLY A 1 193 ? 5.614 2.663 -9.618 1.00 94.94 193 GLY A N 1
ATOM 1329 C CA . GLY A 1 193 ? 4.472 2.442 -8.744 1.00 94.94 193 GLY A CA 1
ATOM 1330 C C . GLY A 1 193 ? 4.826 2.815 -7.304 1.00 94.94 193 GLY A C 1
ATOM 1331 O O . GLY A 1 193 ? 5.864 2.390 -6.798 1.00 94.94 193 GLY A O 1
ATOM 1332 N N . SER A 1 194 ? 3.987 3.615 -6.643 1.00 95.44 194 SER A N 1
ATOM 1333 C CA . SER A 1 194 ? 4.126 3.924 -5.214 1.00 95.44 194 SER A CA 1
ATOM 1334 C C . SER A 1 194 ? 3.821 2.702 -4.346 1.00 95.44 194 SER A C 1
ATOM 1336 O O . SER A 1 194 ? 2.968 1.884 -4.712 1.00 95.44 194 SER A O 1
ATOM 1338 N N . GLY A 1 195 ? 4.434 2.621 -3.164 1.00 95.75 195 GLY A N 1
ATOM 1339 C CA . GLY A 1 195 ? 4.021 1.651 -2.148 1.00 95.75 195 GLY A CA 1
ATOM 1340 C C . GLY A 1 195 ? 2.576 1.865 -1.670 1.00 95.75 195 GLY A C 1
ATOM 1341 O O . GLY A 1 195 ? 2.031 2.971 -1.775 1.00 95.75 195 GLY A O 1
ATOM 1342 N N . GLY A 1 196 ? 1.945 0.813 -1.145 1.00 96.12 196 GLY A N 1
ATOM 1343 C CA . GLY A 1 196 ? 0.671 0.901 -0.423 1.00 96.12 196 GLY A CA 1
ATOM 1344 C C . GLY A 1 196 ? 0.830 1.601 0.929 1.00 96.12 196 GLY A C 1
ATOM 1345 O O . GLY A 1 196 ? 1.930 1.654 1.472 1.00 96.12 196 GLY A O 1
ATOM 1346 N N . GLY A 1 197 ? -0.239 2.179 1.477 1.00 97.06 197 GLY A N 1
ATOM 1347 C CA . GLY A 1 197 ? -0.159 2.917 2.740 1.00 97.06 197 GLY A CA 1
ATOM 1348 C C . GLY A 1 197 ? -0.185 2.041 4.000 1.00 97.06 197 GLY A C 1
ATOM 1349 O O . GLY A 1 197 ? -0.343 0.829 3.930 1.00 97.06 197 GLY A O 1
ATOM 1350 N N . GLY A 1 198 ? -0.005 2.653 5.166 1.00 96.94 198 GLY A N 1
ATOM 1351 C CA . GLY A 1 198 ? -0.104 2.024 6.479 1.00 96.94 198 GLY A CA 1
ATOM 1352 C C . GLY A 1 198 ? -1.379 2.450 7.202 1.00 96.94 198 GLY A C 1
ATOM 1353 O O . GLY A 1 198 ? -1.669 3.647 7.303 1.00 96.94 198 GLY A O 1
ATOM 1354 N N . VAL A 1 199 ? -2.121 1.475 7.723 1.00 98.38 199 VAL A N 1
ATOM 1355 C CA . VAL A 1 199 ? -3.308 1.697 8.551 1.00 98.38 199 VAL A CA 1
ATOM 1356 C C . VAL A 1 199 ? -3.335 0.778 9.758 1.00 98.38 199 VAL A C 1
ATOM 1358 O O . VAL A 1 199 ? -3.014 -0.406 9.665 1.00 98.38 199 VAL A O 1
ATOM 1361 N N . GLN A 1 200 ? -3.769 1.339 10.880 1.00 98.38 200 GLN A N 1
ATOM 1362 C CA . GLN A 1 200 ? -4.017 0.615 12.115 1.00 98.38 200 GLN A CA 1
ATOM 1363 C C . GLN A 1 200 ? -5.433 0.902 12.619 1.00 98.38 200 GLN A C 1
ATOM 1365 O O . GLN A 1 200 ? -5.851 2.060 12.695 1.00 98.38 200 GLN A O 1
ATOM 1370 N N . LEU A 1 201 ? -6.173 -0.149 12.966 1.00 98.44 201 LEU A N 1
ATOM 1371 C CA . LEU A 1 201 ? -7.458 -0.060 13.656 1.00 98.44 201 LEU A CA 1
ATOM 1372 C C . LEU A 1 201 ? -7.286 -0.615 15.069 1.00 98.44 201 LEU A C 1
ATOM 1374 O O . LEU A 1 201 ? -6.848 -1.751 15.235 1.00 98.44 201 LEU A O 1
ATOM 1378 N N . ILE A 1 202 ? -7.649 0.180 16.068 1.00 98.12 202 ILE A N 1
ATOM 1379 C CA . ILE A 1 202 ? -7.564 -0.168 17.485 1.00 98.12 202 ILE A CA 1
ATOM 1380 C C . ILE A 1 202 ? -8.964 -0.066 18.082 1.00 98.12 202 ILE A C 1
ATOM 1382 O O . ILE A 1 202 ? -9.575 1.006 18.038 1.00 98.12 202 ILE A O 1
ATOM 1386 N N . ALA A 1 203 ? -9.466 -1.156 18.662 1.00 97.56 203 ALA A N 1
ATOM 1387 C CA . ALA A 1 203 ? -10.756 -1.155 19.340 1.00 97.56 203 ALA A CA 1
ATOM 1388 C C . ALA A 1 203 ? -10.694 -1.792 20.731 1.00 97.56 203 ALA A C 1
ATOM 1390 O O . ALA A 1 203 ? -10.189 -2.901 20.880 1.00 97.56 203 ALA A O 1
ATOM 1391 N N . SER A 1 204 ? -11.274 -1.140 21.743 1.00 97.12 204 SER A N 1
ATOM 1392 C CA . SER A 1 204 ? -11.332 -1.708 23.103 1.00 97.12 204 SER A CA 1
ATOM 1393 C C . SER A 1 204 ? -12.291 -2.892 23.242 1.00 97.12 204 SER A C 1
ATOM 1395 O O . SER A 1 204 ? -12.202 -3.633 24.215 1.00 97.12 204 SER A O 1
ATOM 1397 N N . ALA A 1 205 ? -13.216 -3.091 22.296 1.00 97.19 205 ALA A N 1
ATOM 1398 C CA . ALA A 1 205 ? -14.171 -4.197 22.323 1.00 97.19 205 ALA A CA 1
ATOM 1399 C C . ALA A 1 205 ? -14.088 -5.093 21.081 1.00 97.19 205 ALA A C 1
ATOM 1401 O O . ALA A 1 205 ? -13.876 -6.303 21.208 1.00 97.19 205 ALA A O 1
ATOM 1402 N N . ASN A 1 206 ? -14.311 -4.534 19.886 1.00 98.25 206 ASN A N 1
ATOM 1403 C CA . ASN A 1 206 ? -14.375 -5.324 18.656 1.00 98.25 206 ASN A CA 1
ATOM 1404 C C . ASN A 1 206 ? -13.995 -4.545 17.390 1.00 98.25 206 ASN A C 1
ATOM 1406 O O . ASN A 1 206 ? -14.313 -3.364 17.245 1.00 98.25 206 ASN A O 1
ATOM 1410 N N . ILE A 1 207 ? -13.376 -5.262 16.452 1.00 98.62 207 ILE A N 1
ATOM 1411 C CA . ILE A 1 207 ? -13.224 -4.863 15.052 1.00 98.62 207 ILE A CA 1
ATOM 1412 C C . ILE A 1 207 ? -14.003 -5.863 14.202 1.00 98.62 207 ILE A C 1
ATOM 1414 O O . ILE A 1 207 ? -13.752 -7.066 14.265 1.00 98.62 207 ILE A O 1
ATOM 1418 N N . THR A 1 208 ? -14.935 -5.365 13.394 1.00 98.62 208 THR A N 1
ATOM 1419 C CA . THR A 1 208 ? -15.703 -6.176 12.446 1.00 98.62 208 THR A CA 1
ATOM 1420 C C . THR A 1 208 ? -15.500 -5.663 11.028 1.00 98.62 208 THR A C 1
ATOM 1422 O O . THR A 1 208 ? -15.841 -4.522 10.728 1.00 98.62 208 THR A O 1
ATOM 1425 N N . VAL A 1 209 ? -15.004 -6.512 10.132 1.00 98.38 209 VAL A N 1
ATOM 1426 C CA . VAL A 1 209 ? -15.000 -6.267 8.685 1.00 98.38 209 VAL A CA 1
ATOM 1427 C C . VAL A 1 209 ? -16.120 -7.103 8.085 1.00 98.38 209 VAL A C 1
ATOM 1429 O O . VAL A 1 209 ? -16.008 -8.325 8.012 1.00 98.38 209 VAL A O 1
ATOM 1432 N N . GLN A 1 210 ? -17.229 -6.462 7.720 1.00 98.19 210 GLN A N 1
ATOM 1433 C CA . GLN A 1 210 ? -18.414 -7.161 7.215 1.00 98.19 210 GLN A CA 1
ATOM 1434 C C . GLN A 1 210 ? -18.155 -7.782 5.839 1.00 98.19 210 GLN A C 1
ATOM 1436 O O . GLN A 1 210 ? -17.226 -7.379 5.154 1.00 98.19 210 GLN A O 1
ATOM 1441 N N . ALA A 1 211 ? -19.018 -8.696 5.386 1.00 96.25 211 ALA A N 1
ATOM 1442 C CA . ALA A 1 211 ? -18.872 -9.374 4.090 1.00 96.25 211 ALA A CA 1
ATOM 1443 C C . ALA A 1 211 ? -18.731 -8.431 2.872 1.00 96.25 211 ALA A C 1
ATOM 1445 O O . ALA A 1 211 ? -18.129 -8.816 1.875 1.00 96.25 211 ALA A O 1
ATOM 1446 N N . GLY A 1 212 ? -19.277 -7.210 2.942 1.00 94.50 212 GLY A N 1
ATOM 1447 C CA . GLY A 1 212 ? -19.108 -6.171 1.914 1.00 94.50 212 GLY A CA 1
ATOM 1448 C C . GLY A 1 212 ? -17.984 -5.166 2.190 1.00 94.50 212 GLY A C 1
ATOM 1449 O O . GLY A 1 212 ? -17.737 -4.304 1.356 1.00 94.50 212 GLY A O 1
ATOM 1450 N N . GLY A 1 213 ? -17.332 -5.252 3.350 1.00 96.69 213 GLY A N 1
ATOM 1451 C CA . GLY A 1 213 ? -16.272 -4.344 3.762 1.00 96.69 213 GLY A CA 1
ATOM 1452 C C . GLY A 1 213 ? -14.896 -4.797 3.281 1.00 96.69 213 GLY A C 1
ATOM 1453 O O . GLY A 1 213 ? -14.558 -5.983 3.344 1.00 96.69 213 GLY A O 1
ATOM 1454 N N . THR A 1 214 ? -14.074 -3.833 2.875 1.00 96.62 214 THR A N 1
ATOM 1455 C CA . THR A 1 214 ? -12.685 -4.065 2.470 1.00 96.62 214 THR A CA 1
ATOM 1456 C C . THR A 1 214 ? -11.752 -3.102 3.190 1.00 96.62 214 THR A C 1
ATOM 1458 O O . THR A 1 214 ? -12.014 -1.905 3.250 1.00 96.62 214 THR A O 1
ATOM 1461 N N . ILE A 1 215 ? -10.615 -3.596 3.680 1.00 96.94 215 ILE A N 1
ATOM 1462 C CA . ILE A 1 215 ? -9.476 -2.758 4.070 1.00 96.94 215 ILE A CA 1
ATOM 1463 C C . ILE A 1 215 ? -8.337 -3.041 3.098 1.00 96.94 215 ILE A C 1
ATOM 1465 O O . ILE A 1 215 ? -7.853 -4.169 3.011 1.00 96.94 215 ILE A O 1
ATOM 1469 N N . ALA A 1 216 ? -7.910 -2.023 2.359 1.00 96.12 216 ALA A N 1
ATOM 1470 C CA . ALA A 1 216 ? -6.957 -2.175 1.274 1.00 96.12 216 ALA A CA 1
ATOM 1471 C C . ALA A 1 216 ? -5.779 -1.206 1.397 1.00 96.12 216 ALA A C 1
ATOM 1473 O O . ALA A 1 216 ? -5.955 0.010 1.399 1.00 96.12 216 ALA A O 1
ATOM 1474 N N . ALA A 1 217 ? -4.567 -1.749 1.375 1.00 96.25 217 ALA A N 1
ATOM 1475 C CA . ALA A 1 217 ? -3.307 -1.026 1.272 1.00 96.25 217 ALA A CA 1
ATOM 1476 C C . ALA A 1 217 ? -2.494 -1.505 0.046 1.00 96.25 217 ALA A C 1
ATOM 1478 O O . ALA A 1 217 ? -1.395 -2.039 0.202 1.00 96.25 217 ALA A O 1
ATOM 1479 N N . PRO A 1 218 ? -3.020 -1.381 -1.188 1.00 95.31 218 PRO A N 1
ATOM 1480 C CA . PRO A 1 218 ? -2.386 -1.947 -2.373 1.00 95.31 218 PRO A CA 1
ATOM 1481 C C . PRO A 1 218 ? -1.194 -1.114 -2.851 1.00 95.31 218 PRO A C 1
ATOM 1483 O O . PRO A 1 218 ? -1.220 0.121 -2.822 1.00 95.31 218 PRO A O 1
ATOM 1486 N N . GLY A 1 219 ? -0.187 -1.799 -3.383 1.00 95.12 219 GLY A N 1
ATOM 1487 C CA . GLY A 1 219 ? 0.853 -1.202 -4.206 1.00 95.12 219 GLY A CA 1
ATOM 1488 C C . GLY A 1 219 ? 0.309 -0.767 -5.567 1.00 95.12 219 GLY A C 1
ATOM 1489 O O . GLY A 1 219 ? -0.599 -1.384 -6.135 1.00 95.12 219 GLY A O 1
ATOM 1490 N N . ARG A 1 220 ? 0.856 0.324 -6.107 1.00 94.69 220 ARG A N 1
ATOM 1491 C CA . ARG A 1 220 ? 0.477 0.820 -7.436 1.00 94.69 220 ARG A CA 1
ATOM 1492 C C . ARG A 1 220 ? 1.276 0.144 -8.541 1.00 94.69 220 ARG A C 1
ATOM 1494 O O . ARG A 1 220 ? 2.442 -0.197 -8.358 1.00 94.69 220 ARG A O 1
ATOM 1501 N N . GLY A 1 221 ? 0.659 0.040 -9.712 1.00 94.75 221 GLY A N 1
ATOM 1502 C CA . GLY A 1 221 ? 1.338 -0.402 -10.923 1.00 94.75 221 GLY A CA 1
ATOM 1503 C C . GLY A 1 221 ? 2.369 0.606 -11.439 1.00 94.75 221 GLY A C 1
ATOM 1504 O O . GLY A 1 221 ? 2.232 1.822 -11.250 1.00 94.75 221 GLY A O 1
ATOM 1505 N N . GLY A 1 222 ? 3.415 0.098 -12.082 1.00 94.94 222 GLY A N 1
ATOM 1506 C CA . GLY A 1 222 ? 4.480 0.870 -12.706 1.00 94.94 222 GLY A CA 1
ATOM 1507 C C . GLY A 1 222 ? 4.028 1.533 -14.006 1.00 94.94 222 GLY A C 1
ATOM 1508 O O . GLY A 1 222 ? 3.333 0.944 -14.833 1.00 94.94 222 GLY A O 1
ATOM 1509 N N . GLY A 1 223 ? 4.415 2.793 -14.205 1.00 91.62 223 GLY A N 1
ATOM 1510 C CA . GLY A 1 223 ? 4.055 3.533 -15.408 1.00 91.62 223 GLY A CA 1
ATOM 1511 C C . GLY A 1 223 ? 4.953 3.257 -16.612 1.00 91.62 223 GLY A C 1
ATOM 1512 O O . GLY A 1 223 ? 6.142 2.958 -16.471 1.00 91.62 223 GLY A O 1
ATOM 1513 N N . THR A 1 224 ? 4.397 3.491 -17.799 1.00 86.00 224 THR A N 1
ATOM 1514 C CA . THR A 1 224 ? 5.111 3.514 -19.081 1.00 86.00 224 THR A CA 1
ATOM 1515 C C . THR A 1 224 ? 5.208 4.918 -19.657 1.00 86.00 224 THR A C 1
ATOM 1517 O O . THR A 1 224 ? 4.362 5.777 -19.396 1.00 86.00 224 THR A O 1
ATOM 1520 N N . PHE A 1 225 ? 6.264 5.187 -20.426 1.00 81.12 225 PHE A N 1
ATOM 1521 C CA . PHE A 1 225 ? 6.471 6.492 -21.046 1.00 81.12 225 PHE A CA 1
ATOM 1522 C C . PHE A 1 225 ? 5.823 6.563 -22.434 1.00 81.12 225 PHE A C 1
ATOM 1524 O O . PHE A 1 225 ? 6.306 5.984 -23.409 1.00 81.12 225 PHE A O 1
ATOM 1531 N N . TYR A 1 226 ? 4.742 7.340 -22.539 1.00 75.56 226 TYR A N 1
ATOM 1532 C CA . TYR A 1 226 ? 4.115 7.667 -23.816 1.00 75.56 226 TYR A CA 1
ATOM 1533 C C . TYR A 1 226 ? 3.840 9.166 -23.919 1.00 75.56 226 TYR A C 1
ATOM 1535 O O . TYR A 1 226 ? 3.103 9.735 -23.118 1.00 75.56 226 TYR A O 1
ATOM 1543 N N . VAL A 1 227 ? 4.405 9.802 -24.946 1.00 70.00 227 VAL A N 1
ATOM 1544 C CA . VAL A 1 227 ? 4.069 11.176 -25.324 1.00 70.00 227 VAL A CA 1
ATOM 1545 C C . VAL A 1 227 ? 3.534 11.141 -26.746 1.00 70.00 227 VAL A C 1
ATOM 1547 O O . VAL A 1 227 ? 4.259 10.805 -27.685 1.00 70.00 227 VAL A O 1
ATOM 1550 N N . ASN A 1 228 ? 2.252 11.467 -26.905 1.00 67.88 228 ASN A N 1
ATOM 1551 C CA . ASN A 1 228 ? 1.638 11.550 -28.224 1.00 67.88 228 ASN A CA 1
ATOM 1552 C C . ASN A 1 228 ? 2.303 12.679 -29.036 1.00 67.88 228 ASN A C 1
ATOM 1554 O O . ASN A 1 228 ? 2.494 13.777 -28.517 1.00 67.88 228 ASN A O 1
ATOM 1558 N N . GLY A 1 229 ? 2.649 12.420 -30.299 1.00 64.75 229 GLY A N 1
ATOM 1559 C CA . GLY A 1 229 ? 3.155 13.445 -31.220 1.00 64.75 229 GLY A CA 1
ATOM 1560 C C . GLY A 1 229 ? 4.670 13.688 -31.232 1.00 64.75 229 GLY A C 1
ATOM 1561 O O . GLY A 1 229 ? 5.116 14.537 -31.997 1.00 64.75 229 GLY A O 1
ATOM 1562 N N . LEU A 1 230 ? 5.475 12.939 -30.463 1.00 66.44 230 LEU A N 1
ATOM 1563 C CA . LEU A 1 230 ? 6.951 13.007 -30.533 1.00 66.44 230 LEU A CA 1
ATOM 1564 C C . LEU A 1 230 ? 7.596 11.934 -31.437 1.00 66.44 230 LEU A C 1
ATOM 1566 O O . LEU A 1 230 ? 8.806 11.743 -31.387 1.00 66.44 230 LEU A O 1
ATOM 1570 N N . GLY A 1 231 ? 6.796 11.256 -32.270 1.00 57.50 231 GLY A N 1
ATOM 1571 C CA . GLY A 1 231 ? 7.250 10.540 -33.473 1.00 57.50 231 GLY A CA 1
ATOM 1572 C C . GLY A 1 231 ? 8.388 9.531 -33.284 1.00 57.50 231 GLY A C 1
ATOM 1573 O O . GLY A 1 231 ? 9.414 9.666 -33.939 1.00 57.50 231 GLY A O 1
ATOM 1574 N N . GLY A 1 232 ? 8.224 8.530 -32.411 1.00 60.12 232 GLY A N 1
ATOM 1575 C CA . GLY A 1 232 ? 9.204 7.440 -32.295 1.00 60.12 232 GLY A CA 1
ATOM 1576 C C . GLY A 1 232 ? 10.580 7.896 -31.797 1.00 60.12 232 GLY A C 1
ATOM 1577 O O . GLY A 1 232 ? 11.595 7.402 -32.259 1.00 60.12 232 GLY A O 1
ATOM 1578 N N . LEU A 1 233 ? 10.637 8.886 -30.900 1.00 64.38 233 LEU A N 1
ATOM 1579 C CA . LEU A 1 233 ? 11.873 9.291 -30.206 1.00 64.38 233 LEU A CA 1
ATOM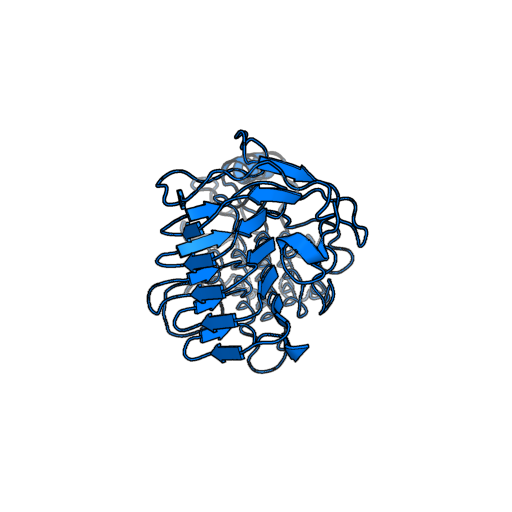 1580 C C . LEU A 1 233 ? 11.891 8.855 -28.730 1.00 64.38 233 LEU A C 1
ATOM 1582 O O . LEU A 1 233 ? 12.779 9.236 -27.970 1.00 64.38 233 LEU A O 1
ATOM 1586 N N . ALA A 1 234 ? 10.881 8.098 -28.303 1.00 70.00 234 ALA A N 1
ATOM 1587 C CA . ALA A 1 234 ? 10.545 7.868 -26.904 1.00 70.00 234 ALA A CA 1
ATOM 1588 C C . ALA A 1 234 ? 10.705 6.392 -26.505 1.00 70.00 234 ALA A C 1
ATOM 1590 O O . ALA A 1 234 ? 9.770 5.795 -25.981 1.00 70.00 234 ALA A O 1
ATOM 1591 N N . ARG A 1 235 ? 11.884 5.807 -26.742 1.00 83.69 235 ARG A N 1
ATOM 1592 C CA . ARG A 1 235 ? 12.251 4.513 -26.145 1.00 83.69 235 ARG A CA 1
ATOM 1593 C C . ARG A 1 235 ? 12.421 4.669 -24.639 1.00 83.69 235 ARG A C 1
ATOM 1595 O O . ARG A 1 235 ? 12.936 5.687 -24.169 1.00 83.69 235 ARG A O 1
ATOM 1602 N N . SER A 1 236 ? 12.012 3.662 -23.884 1.00 90.06 236 SER A N 1
ATOM 1603 C CA . SER A 1 236 ? 12.146 3.662 -22.428 1.00 90.06 236 SER A CA 1
ATOM 1604 C C . SER A 1 236 ? 11.994 2.262 -21.871 1.00 90.06 236 SER A C 1
ATOM 1606 O O . SER A 1 236 ? 11.247 1.463 -22.427 1.00 90.06 236 SER A O 1
ATOM 1608 N N . GLY A 1 237 ? 12.612 1.999 -20.728 1.00 93.19 237 GLY A N 1
ATOM 1609 C CA . GLY A 1 237 ? 12.263 0.830 -19.935 1.00 93.19 237 GLY A CA 1
ATOM 1610 C C . GLY A 1 237 ? 10.953 1.057 -19.189 1.00 93.19 237 GLY A C 1
ATOM 1611 O O . GLY A 1 237 ? 10.608 2.196 -18.844 1.00 93.19 237 GLY A O 1
ATOM 1612 N N . GLY A 1 238 ? 10.246 -0.031 -18.911 1.00 94.69 238 GLY A N 1
ATOM 1613 C CA . GLY A 1 238 ? 9.072 -0.017 -18.052 1.00 94.69 238 GLY A CA 1
ATOM 1614 C C . GLY A 1 238 ? 9.447 0.322 -16.611 1.00 94.69 238 GLY A C 1
ATOM 1615 O O . GLY A 1 238 ? 10.538 -0.009 -16.147 1.00 94.69 238 GLY A O 1
ATOM 1616 N N . SER A 1 239 ? 8.585 1.035 -15.884 1.00 96.31 239 SER A N 1
ATOM 1617 C CA . SER A 1 239 ? 8.842 1.329 -14.463 1.00 96.31 239 SER A CA 1
ATOM 1618 C C . SER A 1 239 ? 8.368 0.167 -13.592 1.00 96.31 239 SER A C 1
ATOM 1620 O O . SER A 1 239 ? 7.393 -0.491 -13.939 1.00 96.31 239 SER A O 1
ATOM 1622 N N . GLY A 1 240 ? 9.024 -0.081 -12.461 1.00 97.12 240 GLY A N 1
ATOM 1623 C CA . GLY A 1 240 ? 8.632 -1.160 -11.558 1.00 97.12 240 GLY A CA 1
ATOM 1624 C C . GLY A 1 240 ? 7.373 -0.839 -10.749 1.00 97.12 240 GLY A C 1
ATOM 1625 O O . GLY A 1 240 ? 7.072 0.333 -10.489 1.00 97.12 240 GLY A O 1
ATOM 1626 N N . GLY A 1 241 ? 6.651 -1.882 -10.346 1.00 96.81 241 GLY A N 1
ATOM 1627 C CA . GLY A 1 241 ? 5.489 -1.801 -9.463 1.00 96.81 241 GLY A CA 1
ATOM 1628 C C . GLY A 1 241 ? 5.875 -1.511 -8.010 1.00 96.81 241 GLY A C 1
ATOM 1629 O O . GLY A 1 241 ? 6.968 -1.853 -7.551 1.00 96.81 241 GLY A O 1
ATOM 1630 N N . GLY A 1 242 ? 4.983 -0.851 -7.276 1.00 96.44 242 GLY A N 1
ATOM 1631 C CA . GLY A 1 242 ? 5.138 -0.601 -5.845 1.00 96.44 242 GLY A CA 1
ATOM 1632 C C . GLY A 1 242 ? 4.671 -1.789 -5.013 1.00 96.44 242 GLY A C 1
ATOM 1633 O O . GLY A 1 242 ? 3.765 -2.517 -5.417 1.00 96.44 242 GLY A O 1
ATOM 1634 N N . SER A 1 243 ? 5.280 -1.984 -3.847 1.00 96.56 243 SER A N 1
ATOM 1635 C CA . SER A 1 243 ? 4.865 -3.044 -2.920 1.00 96.56 243 SER A CA 1
ATOM 1636 C C . SER A 1 243 ? 3.559 -2.719 -2.194 1.00 96.56 243 SER A C 1
ATOM 1638 O O . SER A 1 243 ? 3.168 -1.554 -2.090 1.00 96.56 243 SER A O 1
ATOM 1640 N N . GLY A 1 244 ? 2.888 -3.748 -1.677 1.00 95.75 244 GLY A N 1
ATOM 1641 C CA . GLY A 1 244 ? 1.761 -3.581 -0.757 1.00 95.75 244 GLY A CA 1
ATOM 1642 C C . GLY A 1 244 ? 2.157 -2.860 0.539 1.00 95.75 244 GLY A C 1
ATOM 1643 O O . GLY A 1 244 ? 3.332 -2.773 0.891 1.00 95.75 244 GLY A O 1
ATOM 1644 N N . GLY A 1 245 ? 1.165 -2.312 1.236 1.00 96.38 245 GLY A N 1
ATOM 1645 C CA . GLY A 1 245 ? 1.329 -1.548 2.471 1.00 96.38 245 GLY A CA 1
ATOM 1646 C C . GLY A 1 245 ? 1.166 -2.374 3.745 1.00 96.38 245 GLY A C 1
ATOM 1647 O O . GLY A 1 245 ? 1.427 -3.575 3.749 1.00 96.38 245 GLY A O 1
ATOM 1648 N N . ALA A 1 246 ? 0.744 -1.734 4.834 1.00 97.06 246 ALA A N 1
ATOM 1649 C CA . ALA A 1 246 ? 0.575 -2.374 6.136 1.00 97.06 246 ALA A CA 1
ATOM 1650 C C . ALA A 1 246 ? -0.854 -2.222 6.663 1.00 97.06 246 ALA A C 1
ATOM 1652 O O . ALA A 1 246 ? -1.414 -1.124 6.646 1.00 97.06 246 ALA A O 1
ATOM 1653 N N . ILE A 1 247 ? -1.419 -3.318 7.168 1.00 98.00 247 ILE A N 1
ATOM 1654 C CA . ILE A 1 247 ? -2.720 -3.351 7.839 1.00 98.00 247 ILE A CA 1
ATOM 1655 C C . ILE A 1 247 ? -2.532 -4.002 9.210 1.00 98.00 247 ILE A C 1
ATOM 1657 O O . ILE A 1 247 ? -2.140 -5.165 9.296 1.00 98.00 247 ILE A O 1
ATOM 1661 N N . LEU A 1 248 ? -2.827 -3.265 10.279 1.00 97.88 248 LEU A N 1
ATOM 1662 C CA . LEU A 1 248 ? -2.767 -3.758 11.654 1.00 97.88 248 LEU A CA 1
ATOM 1663 C C . LEU A 1 248 ? -4.132 -3.623 12.334 1.00 97.88 248 LEU A C 1
ATOM 1665 O O . LEU A 1 248 ? -4.674 -2.523 12.419 1.00 97.88 248 LEU A O 1
ATOM 1669 N N . LEU A 1 249 ? -4.681 -4.729 12.830 1.00 98.25 249 LEU A N 1
ATOM 1670 C CA . LEU A 1 249 ? -5.923 -4.744 13.605 1.00 98.25 249 LEU A CA 1
ATOM 1671 C C . LEU A 1 249 ? -5.624 -5.188 15.042 1.00 98.25 249 LEU A C 1
ATOM 1673 O O . LEU A 1 249 ? -5.064 -6.267 15.234 1.00 98.25 249 LEU A O 1
ATOM 1677 N N . GLU A 1 250 ? -6.012 -4.383 16.033 1.00 98.06 250 GLU A N 1
ATOM 1678 C CA . GLU A 1 250 ? -5.827 -4.675 17.461 1.00 98.06 250 GLU A CA 1
ATOM 1679 C C . GLU A 1 250 ? -7.144 -4.538 18.231 1.00 98.06 250 GLU A C 1
ATOM 1681 O O . GLU A 1 250 ? -7.688 -3.437 18.353 1.00 98.06 250 GLU A O 1
ATOM 1686 N N . ALA A 1 251 ? -7.666 -5.650 18.753 1.00 97.62 251 ALA A N 1
ATOM 1687 C CA . ALA A 1 251 ? -8.864 -5.657 19.594 1.00 97.62 251 ALA A CA 1
ATOM 1688 C C . ALA A 1 251 ? -9.022 -6.979 20.359 1.00 97.62 251 ALA A C 1
ATOM 1690 O O . ALA A 1 251 ? -8.486 -8.000 19.927 1.00 97.62 251 ALA A O 1
ATOM 1691 N N . PRO A 1 252 ? -9.844 -7.029 21.422 1.00 97.69 252 PRO A N 1
ATOM 1692 C CA . PRO A 1 252 ? -10.204 -8.297 22.048 1.00 97.69 252 PRO A CA 1
ATOM 1693 C C . PRO A 1 252 ? -10.977 -9.232 21.123 1.00 97.69 252 PRO A C 1
ATOM 1695 O O . PRO A 1 252 ? -10.842 -10.443 21.222 1.00 97.69 252 PRO A O 1
ATOM 1698 N N . ASN A 1 253 ? -11.792 -8.697 20.213 1.00 97.94 253 ASN A N 1
ATOM 1699 C CA . ASN A 1 253 ? -12.520 -9.509 19.244 1.00 97.94 253 ASN A CA 1
ATOM 1700 C C . ASN A 1 253 ? -12.306 -8.965 17.837 1.00 97.94 253 ASN A C 1
ATOM 1702 O O . ASN A 1 253 ? -12.597 -7.798 17.572 1.00 97.94 253 ASN A O 1
ATOM 1706 N N . ILE A 1 254 ? -11.842 -9.817 16.929 1.00 98.38 254 ILE A N 1
ATOM 1707 C CA . ILE A 1 254 ? -11.679 -9.480 15.516 1.00 98.38 254 ILE A CA 1
ATOM 1708 C C . ILE A 1 254 ? -12.521 -10.461 14.703 1.00 98.38 254 ILE A C 1
ATOM 1710 O O . ILE A 1 254 ? -12.308 -11.671 14.770 1.00 98.38 254 ILE A O 1
ATOM 1714 N N . ASN A 1 255 ? -13.486 -9.937 13.949 1.00 98.38 255 ASN A N 1
ATOM 1715 C CA . ASN A 1 255 ? -14.296 -10.710 13.013 1.00 98.38 255 ASN A CA 1
ATOM 1716 C C . ASN A 1 255 ? -14.106 -10.179 11.590 1.00 98.38 255 ASN A C 1
ATOM 1718 O O . ASN A 1 255 ? -14.398 -9.015 11.312 1.00 98.38 255 ASN A O 1
ATOM 1722 N N . ILE A 1 256 ? -13.623 -11.026 10.688 1.00 98.12 256 ILE A N 1
ATOM 1723 C CA . ILE A 1 256 ? -13.359 -10.683 9.293 1.00 98.12 256 ILE A CA 1
ATOM 1724 C C . ILE A 1 256 ? -14.225 -11.585 8.424 1.00 98.12 256 ILE A C 1
ATOM 1726 O O . ILE A 1 256 ? -13.855 -12.719 8.140 1.00 98.12 256 ILE A O 1
ATOM 1730 N N . ASP A 1 257 ? -15.367 -11.065 7.990 1.00 97.75 257 ASP A N 1
ATOM 1731 C CA . ASP A 1 257 ? -16.218 -11.679 6.967 1.00 97.75 257 ASP A CA 1
ATOM 1732 C C . ASP A 1 257 ? -15.918 -11.107 5.567 1.00 97.75 257 ASP A C 1
ATOM 1734 O O . ASP A 1 257 ? -16.217 -11.744 4.560 1.00 97.75 257 ASP A O 1
ATOM 1738 N N . GLY A 1 258 ? -15.336 -9.903 5.504 1.00 95.81 258 GLY A N 1
ATOM 1739 C CA . GLY A 1 258 ? -14.974 -9.189 4.274 1.00 95.81 258 GLY A CA 1
ATOM 1740 C C . GLY A 1 258 ? -13.554 -9.451 3.779 1.00 95.81 258 GLY A C 1
ATOM 1741 O O . GLY A 1 258 ? -13.090 -10.591 3.752 1.00 95.81 258 GLY A O 1
ATOM 1742 N N . ARG A 1 259 ? -12.855 -8.396 3.339 1.00 95.31 259 ARG A N 1
ATOM 1743 C CA . ARG A 1 259 ? -11.530 -8.516 2.707 1.00 95.31 259 ARG A CA 1
ATOM 1744 C C . ARG A 1 259 ? -10.469 -7.641 3.369 1.00 95.31 259 ARG A C 1
ATOM 1746 O O . ARG A 1 259 ? -10.707 -6.469 3.644 1.00 95.31 259 ARG A O 1
ATOM 1753 N N . LEU A 1 260 ? -9.269 -8.188 3.539 1.00 95.38 260 LEU A N 1
ATOM 1754 C CA . LEU A 1 260 ? -8.047 -7.442 3.840 1.00 95.38 260 LEU A CA 1
ATOM 1755 C C . LEU A 1 260 ? -7.051 -7.648 2.694 1.00 95.38 260 LEU A C 1
ATOM 1757 O O . LEU A 1 260 ? -6.735 -8.791 2.367 1.00 95.38 260 LEU A O 1
ATOM 1761 N N . VAL A 1 261 ? -6.575 -6.564 2.074 1.00 94.94 261 VAL A N 1
ATOM 1762 C CA . VAL A 1 261 ? -5.752 -6.626 0.853 1.00 94.94 261 VAL A CA 1
ATOM 1763 C C . VAL A 1 261 ? -4.526 -5.723 0.967 1.00 94.94 261 VAL A C 1
ATOM 1765 O O . VAL A 1 261 ? -4.650 -4.504 1.028 1.00 94.94 261 VAL A O 1
ATOM 1768 N N . ALA A 1 262 ? -3.327 -6.292 0.911 1.00 95.12 262 ALA A N 1
ATOM 1769 C CA . ALA A 1 262 ? -2.068 -5.550 0.857 1.00 95.12 262 ALA A CA 1
ATOM 1770 C C . ALA A 1 262 ? -1.137 -6.151 -0.206 1.00 95.12 262 ALA A C 1
ATOM 1772 O O . ALA A 1 262 ? -0.040 -6.600 0.092 1.00 95.12 262 ALA A O 1
ATOM 1773 N N . LEU A 1 263 ? -1.582 -6.199 -1.461 1.00 95.00 263 LEU A N 1
ATOM 1774 C CA . LEU A 1 263 ? -0.830 -6.806 -2.566 1.00 95.00 263 LEU A CA 1
ATOM 1775 C C . LEU A 1 263 ? 0.085 -5.807 -3.284 1.00 95.00 263 LEU A C 1
ATOM 1777 O O . LEU A 1 263 ? -0.143 -4.597 -3.229 1.00 95.00 263 LEU A O 1
ATOM 1781 N N . GLY A 1 264 ? 1.107 -6.314 -3.975 1.00 95.31 264 GLY A N 1
ATOM 1782 C CA . GLY A 1 264 ? 1.986 -5.504 -4.823 1.00 95.31 264 GLY A CA 1
ATOM 1783 C C . GLY A 1 264 ? 1.354 -5.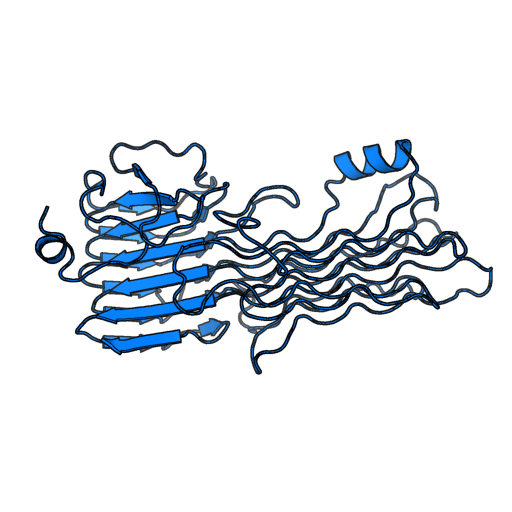159 -6.176 1.00 95.31 264 GLY A C 1
ATOM 1784 O O . GLY A 1 264 ? 0.524 -5.904 -6.691 1.00 95.31 264 GLY A O 1
ATOM 1785 N N . GLY A 1 265 ? 1.749 -4.031 -6.767 1.00 95.50 265 GLY A N 1
ATOM 1786 C CA . GLY A 1 265 ? 1.338 -3.637 -8.121 1.00 95.50 265 GLY A CA 1
ATOM 1787 C C . GLY A 1 265 ? 2.207 -4.265 -9.216 1.00 95.50 265 GLY A C 1
ATOM 1788 O O . GLY A 1 265 ? 3.352 -4.633 -8.961 1.00 95.50 265 GLY A O 1
ATOM 1789 N N . GLY A 1 266 ? 1.701 -4.356 -10.445 1.00 96.44 266 GLY A N 1
ATOM 1790 C CA . GLY A 1 266 ? 2.449 -4.867 -11.597 1.00 96.44 266 GLY A CA 1
ATOM 1791 C C . GLY A 1 266 ? 3.481 -3.870 -12.129 1.00 96.44 266 GLY A C 1
ATOM 1792 O O . GLY A 1 266 ? 3.371 -2.662 -11.925 1.00 96.44 266 GLY A O 1
ATOM 1793 N N . GLY A 1 267 ? 4.513 -4.355 -12.811 1.00 96.94 267 GLY A N 1
ATOM 1794 C CA . GLY A 1 267 ? 5.480 -3.535 -13.539 1.00 96.94 267 GLY A CA 1
ATOM 1795 C C . GLY A 1 267 ? 4.909 -3.025 -14.863 1.00 96.94 267 GLY A C 1
ATOM 1796 O O . GLY A 1 267 ? 4.003 -3.625 -15.428 1.00 96.94 267 GLY A O 1
ATOM 1797 N N . GLY A 1 268 ? 5.413 -1.898 -15.360 1.00 95.44 268 GLY A N 1
ATOM 1798 C CA . GLY A 1 268 ? 5.046 -1.375 -16.678 1.00 95.44 268 GLY A CA 1
ATOM 1799 C C . GLY A 1 268 ? 5.823 -2.050 -17.805 1.00 95.44 268 GLY A C 1
ATOM 1800 O O . GLY A 1 268 ? 6.946 -2.504 -17.596 1.00 95.44 268 GLY A O 1
ATOM 1801 N N . GLU A 1 269 ? 5.255 -2.045 -19.003 1.00 94.44 269 GLU A N 1
ATOM 1802 C CA . GLU A 1 269 ? 5.907 -2.530 -20.223 1.00 94.44 269 GLU A CA 1
ATOM 1803 C C . GLU A 1 269 ? 7.071 -1.613 -20.654 1.00 94.44 269 GLU A C 1
ATOM 1805 O O . GLU A 1 269 ? 7.035 -0.383 -20.500 1.00 94.44 269 GLU A O 1
ATOM 1810 N N . GLY A 1 270 ? 8.120 -2.208 -21.213 1.00 92.06 270 GLY A N 1
ATOM 1811 C CA . GLY A 1 270 ? 9.163 -1.507 -21.947 1.00 92.06 270 GLY A CA 1
ATOM 1812 C C . GLY A 1 270 ? 8.659 -0.970 -23.285 1.00 92.06 270 GLY A C 1
ATOM 1813 O O . GLY A 1 270 ? 7.565 -1.280 -23.742 1.00 92.06 270 GLY A O 1
ATOM 1814 N N . ARG A 1 271 ? 9.442 -0.103 -23.926 1.00 87.62 271 ARG A N 1
ATOM 1815 C CA . ARG A 1 271 ? 9.056 0.491 -25.206 1.00 87.62 271 ARG A CA 1
ATOM 1816 C C . ARG A 1 271 ? 10.202 0.532 -26.198 1.00 87.62 271 ARG A C 1
ATOM 1818 O O . ARG A 1 271 ? 11.336 0.866 -25.844 1.00 87.62 271 ARG A O 1
ATOM 1825 N N . ASP A 1 272 ? 9.869 0.251 -27.445 1.00 84.31 272 ASP A N 1
ATOM 1826 C CA . ASP A 1 272 ? 10.738 0.307 -28.608 1.00 84.31 272 ASP A CA 1
ATOM 1827 C C . ASP A 1 272 ? 10.536 1.603 -29.429 1.00 84.31 272 ASP A C 1
ATOM 1829 O O . ASP A 1 272 ? 9.877 2.555 -29.000 1.00 84.31 272 ASP A O 1
ATOM 1833 N N . ASN A 1 273 ? 11.172 1.674 -30.600 1.00 72.81 273 ASN A N 1
ATOM 1834 C CA . ASN A 1 273 ? 11.138 2.850 -31.469 1.00 72.81 273 ASN A CA 1
ATOM 1835 C C . ASN A 1 273 ? 10.174 2.748 -32.647 1.00 72.81 273 ASN A C 1
ATOM 1837 O O . ASN A 1 273 ? 10.263 3.606 -33.529 1.00 72.81 273 ASN A O 1
ATOM 1841 N N . GLY A 1 274 ? 9.324 1.716 -32.676 1.00 60.34 274 GLY A N 1
ATOM 1842 C CA . GLY A 1 274 ? 8.539 1.281 -33.819 1.00 60.34 274 GLY A CA 1
ATOM 1843 C C . GLY A 1 274 ? 8.151 2.423 -34.747 1.00 60.34 274 GLY A C 1
ATOM 1844 O O . GLY A 1 274 ? 7.382 3.319 -34.394 1.00 60.34 274 GLY A O 1
ATOM 1845 N N . THR A 1 275 ? 8.705 2.385 -35.961 1.00 55.59 275 THR A N 1
ATOM 1846 C CA . THR A 1 275 ? 8.479 3.361 -37.043 1.00 55.59 275 THR A CA 1
ATOM 1847 C C . THR A 1 275 ? 7.010 3.448 -37.474 1.00 55.59 275 THR A C 1
ATOM 1849 O O . THR A 1 275 ? 6.605 4.387 -38.164 1.00 55.59 275 THR A O 1
ATOM 1852 N N . ASN A 1 276 ? 6.187 2.509 -37.011 1.00 55.69 276 ASN A N 1
ATOM 1853 C CA . ASN A 1 276 ? 4.745 2.546 -37.137 1.00 55.69 276 ASN A CA 1
ATOM 1854 C C . ASN A 1 276 ? 4.157 3.345 -35.970 1.00 55.69 276 ASN A C 1
ATOM 1856 O O . ASN A 1 276 ? 4.008 2.844 -34.860 1.00 55.69 276 ASN A O 1
ATOM 1860 N N . ASN A 1 277 ? 3.814 4.606 -36.246 1.00 50.16 277 ASN A N 1
ATOM 1861 C CA . ASN A 1 277 ? 3.022 5.478 -35.378 1.00 50.16 277 ASN A CA 1
ATOM 1862 C C . ASN A 1 277 ? 1.941 4.698 -34.596 1.00 50.16 277 ASN A C 1
ATOM 1864 O O . ASN A 1 277 ? 0.885 4.404 -35.155 1.00 50.16 277 ASN A O 1
ATOM 1868 N N . GLY A 1 278 ? 2.154 4.436 -33.302 1.00 51.47 278 GLY A N 1
ATOM 1869 C CA . GLY A 1 278 ? 1.040 4.187 -32.381 1.00 51.47 278 GLY A CA 1
ATOM 1870 C C . GLY A 1 278 ? 1.058 2.940 -31.502 1.00 51.47 278 GLY A C 1
ATOM 1871 O O . GLY A 1 278 ? 0.037 2.717 -30.854 1.00 51.47 278 GLY A O 1
ATOM 1872 N N . SER A 1 279 ? 2.143 2.166 -31.393 1.00 58.47 279 SER A N 1
ATOM 1873 C CA . SER A 1 279 ? 2.234 1.183 -30.301 1.00 58.47 279 SER A CA 1
ATOM 1874 C C . SER A 1 279 ? 2.272 1.929 -28.956 1.00 58.47 279 SER A C 1
ATOM 1876 O O . SER A 1 279 ? 3.241 2.611 -28.601 1.00 58.47 279 SER A O 1
ATOM 1878 N N . GLN A 1 280 ? 1.136 1.918 -28.257 1.00 71.56 280 GLN A N 1
ATOM 1879 C CA . GLN A 1 280 ? 1.034 2.357 -26.868 1.00 71.56 280 GLN A CA 1
ATOM 1880 C C . GLN A 1 280 ? 1.648 1.256 -26.010 1.00 71.56 280 GLN A C 1
ATOM 1882 O O . GLN A 1 280 ? 1.356 0.098 -26.264 1.00 71.56 280 GLN A O 1
ATOM 1887 N N . SER A 1 281 ? 2.484 1.608 -25.037 1.00 83.06 281 SER A N 1
ATOM 1888 C CA . SER A 1 281 ? 2.919 0.664 -24.010 1.00 83.06 281 SER A CA 1
ATOM 1889 C C . SER A 1 281 ? 1.965 0.715 -22.824 1.00 83.06 281 SER A C 1
ATOM 1891 O O . SER A 1 281 ? 1.529 1.799 -22.409 1.00 83.06 281 SER A O 1
ATOM 1893 N N . SER A 1 282 ? 1.649 -0.442 -22.262 1.00 89.81 282 SER A N 1
ATOM 1894 C CA . SER A 1 282 ? 0.685 -0.584 -21.178 1.00 89.81 282 SER A CA 1
ATOM 1895 C C . SER A 1 282 ? 1.347 -0.367 -19.815 1.00 89.81 282 SER A C 1
ATOM 1897 O O . SER A 1 282 ? 2.377 -0.976 -19.521 1.00 89.81 282 SER A O 1
ATOM 1899 N N . PRO A 1 283 ? 0.791 0.493 -18.940 1.00 91.88 283 PRO A N 1
ATOM 1900 C CA . PRO A 1 283 ? 1.185 0.499 -17.534 1.00 91.88 283 PRO A CA 1
ATOM 1901 C C . PRO A 1 283 ? 0.847 -0.841 -16.874 1.00 91.88 283 PRO A C 1
ATOM 1903 O O . PRO A 1 283 ? -0.075 -1.520 -17.310 1.00 91.88 283 PRO A O 1
ATOM 1906 N N . GLY A 1 284 ? 1.564 -1.176 -15.803 1.00 92.38 284 GLY A N 1
ATOM 1907 C CA . GLY A 1 284 ? 1.157 -2.269 -14.928 1.00 92.38 284 GLY A CA 1
ATOM 1908 C C . GLY A 1 284 ? -0.101 -1.904 -14.151 1.00 92.38 284 GLY A C 1
ATOM 1909 O O . GLY A 1 284 ? -0.356 -0.722 -13.868 1.00 92.38 284 GLY A O 1
ATOM 1910 N N . ASP A 1 285 ? -0.858 -2.922 -13.767 1.00 92.88 285 ASP A N 1
ATOM 1911 C CA . ASP A 1 285 ? -2.048 -2.744 -12.957 1.00 92.88 285 ASP A CA 1
ATOM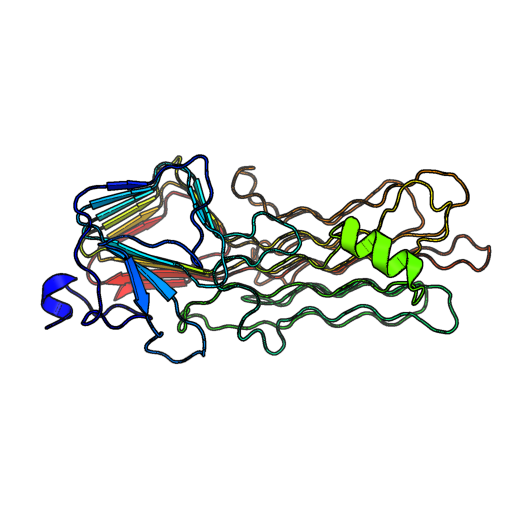 1912 C C . ASP A 1 285 ? -1.686 -2.429 -11.507 1.00 92.88 285 ASP A C 1
ATOM 1914 O O . ASP A 1 285 ? -0.636 -2.801 -10.974 1.00 92.88 285 ASP A O 1
ATOM 1918 N N . SER A 1 286 ? -2.567 -1.687 -10.841 1.00 89.44 286 SER A N 1
ATOM 1919 C CA . SER A 1 286 ? -2.518 -1.610 -9.378 1.00 89.44 286 SER A CA 1
ATOM 1920 C C . SER A 1 286 ? -3.214 -2.836 -8.817 1.00 89.44 286 SER A C 1
ATOM 1922 O O . SER A 1 286 ? -4.192 -3.286 -9.405 1.00 89.44 286 SER A O 1
ATOM 1924 N N . ALA A 1 287 ? -2.763 -3.332 -7.667 1.00 84.25 287 ALA A N 1
ATOM 1925 C CA . ALA A 1 287 ? -3.483 -4.399 -6.987 1.00 84.25 287 ALA A CA 1
ATOM 1926 C C . ALA A 1 287 ? -4.936 -3.972 -6.738 1.00 84.25 287 ALA A C 1
ATOM 1928 O O . ALA A 1 287 ? -5.192 -2.960 -6.074 1.00 84.25 287 ALA A O 1
ATOM 1929 N N . ALA A 1 288 ? -5.877 -4.711 -7.322 1.00 76.69 288 ALA A N 1
ATOM 1930 C CA . ALA A 1 288 ? -7.287 -4.407 -7.214 1.00 76.69 288 ALA A CA 1
ATOM 1931 C C . ALA A 1 288 ? -7.824 -4.961 -5.885 1.00 76.69 288 ALA A C 1
ATOM 1933 O O . ALA A 1 288 ? -7.657 -6.138 -5.576 1.00 76.69 288 ALA A O 1
ATOM 1934 N N . PRO A 1 289 ? -8.495 -4.136 -5.069 1.00 67.12 289 PRO A N 1
ATOM 1935 C CA . PRO A 1 289 ? -9.105 -4.620 -3.839 1.00 67.12 289 PRO A CA 1
ATOM 1936 C C . PRO A 1 289 ? -10.441 -5.353 -4.046 1.00 67.12 289 PRO A C 1
ATOM 1938 O O . PRO A 1 289 ? -11.020 -5.787 -3.056 1.00 67.12 289 PRO A O 1
ATOM 1941 N N . LEU A 1 290 ? -10.960 -5.498 -5.282 1.00 59.12 290 LEU A N 1
ATOM 1942 C CA . LEU A 1 290 ? -12.396 -5.757 -5.541 1.00 59.12 290 LEU A CA 1
ATOM 1943 C C . LEU A 1 290 ? -12.738 -6.825 -6.597 1.00 59.12 290 LEU A C 1
ATOM 1945 O O . LEU A 1 290 ? -13.904 -7.176 -6.729 1.00 59.12 290 LEU A O 1
ATOM 1949 N N . ASP A 1 291 ? -11.777 -7.378 -7.328 1.00 58.97 291 ASP A N 1
ATOM 1950 C CA . ASP A 1 291 ? -12.021 -8.353 -8.410 1.00 58.97 291 ASP A CA 1
ATOM 1951 C C . ASP A 1 291 ? -12.357 -9.778 -7.932 1.00 58.97 291 ASP A C 1
ATOM 1953 O O . ASP A 1 291 ? -12.730 -10.634 -8.733 1.00 58.97 291 ASP A O 1
ATOM 1957 N N . GLY A 1 292 ? -12.321 -10.030 -6.618 1.00 59.06 292 GLY A N 1
ATOM 1958 C CA . GLY A 1 292 ? -12.778 -11.276 -5.993 1.00 59.06 292 GLY A CA 1
ATOM 1959 C C . GLY A 1 292 ? -11.962 -12.524 -6.348 1.00 59.06 292 GLY A C 1
ATOM 1960 O O . GLY A 1 292 ? -12.214 -13.587 -5.787 1.00 59.06 292 GLY A O 1
ATOM 1961 N N . ASP A 1 293 ? -10.982 -12.415 -7.243 1.00 66.06 293 ASP A N 1
ATOM 1962 C CA . ASP A 1 293 ? -10.191 -13.532 -7.751 1.00 66.06 293 ASP A CA 1
ATOM 1963 C C . ASP A 1 293 ? -8.806 -13.650 -7.099 1.00 66.06 293 ASP A C 1
ATOM 1965 O O . ASP A 1 293 ? -8.086 -14.613 -7.376 1.00 66.06 293 ASP A O 1
ATOM 1969 N N . ASN A 1 294 ? -8.474 -12.751 -6.160 1.00 68.69 294 ASN A N 1
ATOM 1970 C CA . ASN A 1 294 ? -7.234 -12.788 -5.373 1.00 68.69 294 ASN A CA 1
ATOM 1971 C C . ASN A 1 294 ? -5.995 -12.926 -6.266 1.00 68.69 294 ASN A C 1
ATOM 1973 O O . ASN A 1 294 ? -5.043 -13.647 -5.931 1.00 68.69 294 ASN A O 1
ATOM 1977 N N . LYS A 1 295 ? -6.052 -12.303 -7.447 1.00 84.00 295 LYS A N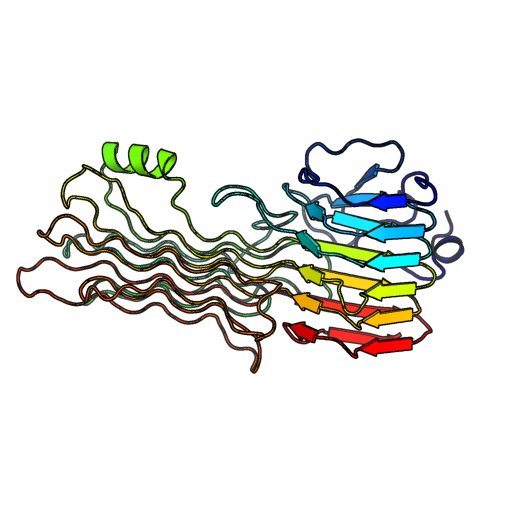 1
ATOM 1978 C CA . LYS A 1 295 ? -4.976 -12.370 -8.418 1.00 84.00 295 LYS A CA 1
ATOM 1979 C C . LYS A 1 295 ? -3.931 -11.296 -8.134 1.00 84.00 295 LYS A C 1
ATOM 1981 O O . LYS A 1 295 ? -4.271 -10.192 -7.703 1.00 84.00 295 LYS A O 1
ATOM 1986 N N . PRO A 1 296 ? -2.648 -11.605 -8.376 1.00 88.44 296 PRO A N 1
ATOM 1987 C CA . PRO A 1 296 ? -1.627 -10.574 -8.425 1.00 88.44 296 PRO A CA 1
ATOM 1988 C C . PRO A 1 296 ? -1.984 -9.539 -9.493 1.00 88.44 296 PRO A C 1
ATOM 1990 O O . PRO A 1 296 ? -2.547 -9.884 -10.530 1.00 88.44 296 PRO A O 1
ATOM 1993 N N . ALA A 1 297 ? -1.605 -8.283 -9.259 1.00 93.38 297 ALA A N 1
ATOM 1994 C CA . ALA A 1 297 ? -1.736 -7.245 -10.271 1.00 93.38 297 ALA A CA 1
ATOM 1995 C C . ALA A 1 297 ? -0.961 -7.635 -11.537 1.00 93.38 297 ALA A C 1
ATOM 1997 O O . ALA A 1 297 ? 0.217 -7.997 -11.455 1.00 93.38 297 ALA A O 1
ATOM 1998 N N . GLU A 1 298 ? -1.599 -7.549 -12.699 1.00 95.56 298 GLU A N 1
ATOM 1999 C CA . GLU A 1 298 ? -0.949 -7.888 -13.959 1.00 95.56 298 GLU A CA 1
ATOM 2000 C C . GLU A 1 298 ? 0.128 -6.854 -14.315 1.00 95.56 298 GLU A C 1
ATOM 2002 O O . GLU A 1 298 ? 0.027 -5.658 -14.015 1.00 95.56 298 GLU A O 1
ATOM 2007 N N . GLY A 1 299 ? 1.208 -7.335 -14.926 1.00 95.44 299 GLY A N 1
ATOM 2008 C CA . GLY A 1 299 ? 2.184 -6.456 -15.547 1.00 95.44 299 GLY A CA 1
ATOM 2009 C C . GLY A 1 299 ? 1.627 -5.859 -16.837 1.00 95.44 299 GLY A C 1
ATOM 2010 O O . GLY A 1 299 ? 0.723 -6.410 -17.461 1.00 95.44 299 GLY A O 1
ATOM 2011 N N . GLY A 1 300 ? 2.165 -4.716 -17.241 1.00 94.56 300 GLY A N 1
ATOM 2012 C CA . GLY A 1 300 ? 1.808 -4.102 -18.507 1.00 94.56 300 GLY A CA 1
ATOM 2013 C C . GLY A 1 300 ? 2.257 -4.985 -19.664 1.00 94.56 300 GLY A C 1
ATOM 2014 O O . GLY A 1 300 ? 3.440 -5.300 -19.756 1.00 94.56 300 GLY A O 1
ATOM 2015 N N . SER A 1 301 ? 1.327 -5.349 -20.540 1.00 92.81 301 SER A N 1
ATOM 2016 C CA . SER A 1 301 ? 1.618 -6.094 -21.762 1.00 92.81 301 SER A CA 1
ATOM 2017 C C . SER A 1 301 ? 0.810 -5.531 -22.926 1.00 92.81 301 SER A C 1
ATOM 2019 O O . SER A 1 301 ? -0.355 -5.135 -22.769 1.00 92.81 301 SER A O 1
ATOM 2021 N N . THR A 1 302 ? 1.423 -5.480 -24.106 1.00 86.00 302 THR A N 1
ATOM 2022 C CA . THR A 1 302 ? 0.708 -5.280 -25.366 1.00 86.00 302 THR A CA 1
ATOM 2023 C C . THR A 1 302 ? 1.112 -6.323 -26.389 1.00 86.00 302 THR A C 1
ATOM 2025 O O . THR A 1 302 ? 2.136 -6.979 -26.290 1.00 86.00 302 THR A O 1
ATOM 2028 N N . SER A 1 303 ? 0.299 -6.485 -27.432 1.00 75.81 303 SER A N 1
ATOM 2029 C CA . SER A 1 303 ? 0.586 -7.433 -28.513 1.00 75.81 303 SER A CA 1
ATOM 2030 C C . SER A 1 303 ? 1.768 -7.029 -29.410 1.00 75.81 303 SER A C 1
ATOM 2032 O O . SER A 1 303 ? 2.003 -7.692 -30.422 1.00 75.81 303 SER A O 1
ATOM 2034 N N . ASN A 1 304 ? 2.446 -5.913 -29.127 1.00 64.69 304 ASN A N 1
ATOM 2035 C CA . ASN A 1 304 ? 3.544 -5.414 -29.948 1.00 64.69 304 ASN A CA 1
ATOM 2036 C C . ASN A 1 304 ? 4.856 -6.000 -29.428 1.00 64.69 304 ASN A C 1
ATOM 2038 O O . ASN A 1 304 ? 5.201 -5.831 -28.270 1.00 64.69 304 ASN A O 1
ATOM 2042 N N . GLN A 1 305 ? 5.568 -6.707 -30.300 1.00 65.75 305 GLN A N 1
ATOM 2043 C CA . GLN A 1 305 ? 6.585 -7.698 -29.923 1.00 65.75 305 GLN A CA 1
ATOM 2044 C C . GLN A 1 305 ? 7.909 -7.110 -29.432 1.00 65.75 305 GLN A C 1
ATOM 2046 O O . GLN A 1 305 ? 8.804 -7.861 -29.044 1.00 65.75 305 GLN A O 1
ATOM 2051 N N . ASP A 1 306 ? 8.056 -5.792 -29.481 1.00 84.69 306 ASP A N 1
ATOM 2052 C CA . ASP A 1 306 ? 9.373 -5.181 -29.427 1.00 84.69 306 ASP A CA 1
ATOM 2053 C C . ASP A 1 306 ? 9.730 -4.825 -27.978 1.00 84.69 306 ASP A C 1
ATOM 2055 O O . ASP A 1 306 ? 10.800 -5.194 -27.509 1.00 84.69 306 ASP A O 1
ATOM 2059 N N . GLY A 1 307 ? 8.826 -4.189 -27.224 1.00 89.19 307 GLY A N 1
ATOM 2060 C CA . GLY A 1 307 ? 9.012 -3.911 -25.795 1.00 89.19 307 GLY A CA 1
ATOM 2061 C C . GLY A 1 307 ? 8.903 -5.163 -24.921 1.00 89.19 307 GLY A C 1
ATOM 2062 O O . GLY A 1 307 ? 8.163 -6.087 -25.233 1.00 89.19 307 GLY A O 1
ATOM 2063 N N . GLY A 1 308 ? 9.647 -5.194 -23.814 1.00 93.19 308 GLY A N 1
ATOM 2064 C CA . GLY A 1 308 ? 9.518 -6.267 -22.829 1.00 93.19 308 GLY A CA 1
ATOM 2065 C C . GLY A 1 308 ? 8.301 -6.078 -21.920 1.00 93.19 308 GLY A C 1
ATOM 2066 O O . GLY A 1 308 ? 8.097 -4.978 -21.399 1.00 93.19 308 GLY A O 1
ATOM 2067 N N . ASP A 1 309 ? 7.532 -7.139 -21.689 1.00 94.88 309 ASP A N 1
ATOM 2068 C CA . ASP A 1 309 ? 6.372 -7.130 -20.793 1.00 94.88 309 ASP A CA 1
ATOM 2069 C C . ASP A 1 309 ? 6.764 -6.828 -19.336 1.00 94.88 309 ASP A C 1
ATOM 2071 O O . ASP A 1 309 ? 7.844 -7.179 -18.852 1.00 94.88 309 ASP A O 1
ATOM 2075 N N . GLY A 1 310 ? 5.880 -6.149 -18.608 1.00 96.56 310 GLY A N 1
ATOM 2076 C CA . GLY A 1 310 ? 6.038 -5.921 -17.177 1.00 96.56 310 GLY A CA 1
ATOM 2077 C C . GLY A 1 310 ? 5.800 -7.193 -16.357 1.00 96.56 310 GLY A C 1
ATOM 2078 O O . GLY A 1 310 ? 4.968 -8.026 -16.700 1.00 96.56 310 GLY A O 1
ATOM 2079 N N . GLY A 1 311 ? 6.487 -7.322 -15.224 1.00 97.06 311 GLY A N 1
ATOM 2080 C CA . GLY A 1 311 ? 6.271 -8.419 -14.284 1.00 97.06 311 GLY A CA 1
ATOM 2081 C C . GLY A 1 311 ? 5.018 -8.221 -13.425 1.00 97.06 311 GLY A C 1
ATOM 2082 O O . GLY A 1 311 ? 4.659 -7.094 -13.083 1.00 97.06 311 GLY A O 1
ATOM 2083 N N . THR A 1 312 ? 4.352 -9.305 -13.031 1.00 96.50 312 THR A N 1
ATOM 2084 C CA . THR A 1 312 ? 3.167 -9.249 -12.154 1.00 96.50 312 THR A CA 1
ATOM 2085 C C . THR A 1 312 ? 3.522 -8.818 -10.728 1.00 96.50 312 THR A C 1
ATOM 2087 O O . THR A 1 312 ? 4.625 -9.077 -10.247 1.00 96.50 312 THR A O 1
ATOM 2090 N N . GLY A 1 313 ? 2.586 -8.206 -10.000 1.00 95.62 313 GLY A N 1
ATOM 2091 C CA . GLY A 1 313 ? 2.705 -8.026 -8.550 1.00 95.62 313 GLY A CA 1
ATOM 2092 C C . GLY A 1 313 ? 2.787 -9.369 -7.812 1.00 95.62 313 GLY A C 1
ATOM 2093 O O . GLY A 1 313 ? 2.528 -10.423 -8.392 1.00 95.62 313 GLY A O 1
ATOM 2094 N N . SER A 1 314 ? 3.157 -9.353 -6.533 1.00 94.12 314 SER A N 1
ATOM 2095 C CA . SER A 1 314 ? 3.089 -10.554 -5.690 1.00 94.12 314 SER A CA 1
ATOM 2096 C C . SER A 1 314 ? 1.703 -10.727 -5.059 1.00 94.12 314 SER A C 1
ATOM 2098 O O . SER A 1 314 ? 1.061 -9.738 -4.693 1.00 94.12 314 SER A O 1
ATOM 2100 N N . ASP A 1 315 ? 1.266 -11.984 -4.921 1.00 84.38 315 ASP A N 1
ATOM 2101 C CA . ASP A 1 315 ? 0.013 -12.403 -4.277 1.00 84.38 315 ASP A CA 1
ATOM 2102 C C . ASP A 1 315 ? 0.222 -13.265 -3.007 1.00 84.38 315 ASP A C 1
ATOM 2104 O O . ASP A 1 315 ? -0.755 -13.665 -2.370 1.00 84.38 315 ASP A O 1
ATOM 2108 N N . ASP A 1 316 ? 1.492 -13.494 -2.644 1.00 73.06 316 ASP A N 1
ATOM 2109 C CA . ASP A 1 316 ? 2.001 -14.204 -1.461 1.00 73.06 316 ASP A CA 1
ATOM 2110 C C . ASP A 1 316 ? 1.511 -15.635 -1.219 1.00 73.06 316 ASP A C 1
ATOM 2112 O O . ASP A 1 316 ? 1.613 -16.146 -0.104 1.00 73.06 316 ASP A O 1
ATOM 2116 N N . LYS A 1 317 ? 1.002 -16.344 -2.233 1.00 68.00 317 LYS A N 1
ATOM 2117 C CA . LYS A 1 317 ? 0.609 -17.746 -2.002 1.00 68.00 317 LYS A CA 1
ATOM 2118 C C . LYS A 1 317 ? 1.779 -18.638 -1.557 1.00 68.00 317 LYS A C 1
ATOM 2120 O O . LYS A 1 317 ? 1.514 -19.679 -0.970 1.00 68.00 317 LYS A O 1
ATOM 2125 N N . ASP A 1 318 ? 3.031 -18.196 -1.741 1.00 60.34 318 ASP A N 1
ATOM 2126 C CA . ASP A 1 318 ? 4.250 -18.939 -1.389 1.00 60.34 318 ASP A CA 1
ATOM 2127 C C . ASP A 1 318 ? 5.434 -18.056 -0.919 1.00 60.34 318 ASP A C 1
ATOM 2129 O O . ASP A 1 318 ? 6.591 -18.381 -1.201 1.00 60.34 318 ASP A O 1
ATOM 2133 N N . ASN A 1 319 ? 5.209 -16.914 -0.247 1.00 67.38 319 ASN A N 1
ATOM 2134 C CA . ASN A 1 319 ? 6.303 -15.961 0.044 1.00 67.38 319 ASN A CA 1
ATOM 2135 C C . ASN A 1 319 ? 6.999 -15.481 -1.245 1.00 67.38 319 ASN A C 1
ATOM 2137 O O . ASN A 1 319 ? 8.204 -15.210 -1.296 1.00 67.38 319 ASN A O 1
ATOM 2141 N N . SER A 1 320 ? 6.234 -15.464 -2.339 1.00 81.94 320 SER A N 1
ATOM 2142 C CA . SER A 1 320 ? 6.744 -15.217 -3.676 1.00 81.94 320 SER A CA 1
ATOM 2143 C C . SER A 1 320 ? 7.125 -13.751 -3.811 1.00 81.94 320 SER A C 1
ATOM 2145 O O . SER A 1 320 ? 6.351 -12.852 -3.483 1.00 81.94 320 SER A O 1
ATOM 2147 N N . LYS A 1 321 ? 8.316 -13.488 -4.339 1.00 94.88 321 LYS A N 1
ATOM 2148 C CA . LYS A 1 321 ? 8.682 -12.147 -4.802 1.00 94.88 321 LYS A CA 1
ATOM 2149 C C . LYS A 1 321 ? 7.738 -11.671 -5.918 1.00 94.88 321 LYS A C 1
ATOM 2151 O O . LYS A 1 321 ? 7.042 -12.481 -6.532 1.00 94.88 321 LYS A O 1
ATOM 2156 N N . GLY A 1 322 ? 7.750 -10.373 -6.213 1.00 96.38 322 GLY A N 1
ATOM 2157 C CA . GLY A 1 322 ? 7.126 -9.857 -7.437 1.00 96.38 322 GLY A CA 1
ATOM 2158 C C . GLY A 1 322 ? 7.701 -10.522 -8.699 1.00 96.38 322 GLY A C 1
ATOM 2159 O O . GLY A 1 322 ? 8.851 -10.970 -8.713 1.00 96.38 322 GLY A O 1
ATOM 2160 N N . GLY A 1 323 ? 6.903 -10.590 -9.764 1.00 96.88 323 GLY A N 1
ATOM 2161 C CA . GLY A 1 323 ? 7.326 -11.111 -11.062 1.00 96.88 323 GLY A CA 1
ATOM 2162 C C . GLY A 1 323 ? 8.420 -10.242 -11.679 1.00 96.88 323 GLY A C 1
ATOM 2163 O O . GLY A 1 323 ? 8.353 -9.012 -11.629 1.00 96.88 323 GLY A O 1
ATOM 2164 N N . ASP A 1 324 ? 9.442 -10.877 -12.250 1.00 97.75 324 ASP A N 1
ATOM 2165 C CA . ASP A 1 324 ? 10.470 -10.172 -13.018 1.00 97.75 324 ASP A CA 1
ATOM 2166 C C . ASP A 1 324 ? 9.850 -9.643 -14.327 1.00 97.75 324 ASP A C 1
ATOM 2168 O O . ASP A 1 324 ? 8.922 -10.251 -14.855 1.00 97.75 324 ASP A O 1
ATOM 2172 N N . GLY A 1 325 ? 10.329 -8.503 -14.828 1.00 96.81 325 GLY A N 1
ATOM 2173 C CA . GLY A 1 325 ? 9.958 -8.040 -16.168 1.00 96.81 325 GLY A CA 1
ATOM 2174 C C . GLY A 1 325 ? 10.656 -8.853 -17.260 1.00 96.81 325 GLY A C 1
ATOM 2175 O O . GLY A 1 325 ? 11.737 -9.412 -17.036 1.00 96.81 325 GLY A O 1
ATOM 2176 N N . ASP A 1 326 ? 10.092 -8.831 -18.462 1.00 95.56 326 ASP A N 1
ATOM 2177 C CA . ASP A 1 326 ? 10.656 -9.485 -19.636 1.00 95.56 326 ASP A CA 1
ATOM 2178 C C . ASP A 1 326 ? 11.584 -8.558 -20.421 1.00 95.56 326 ASP A C 1
ATOM 2180 O O . ASP A 1 326 ? 11.459 -7.329 -20.428 1.00 95.56 326 ASP A O 1
ATOM 2184 N N . SER A 1 327 ? 12.583 -9.153 -21.071 1.00 92.94 327 SER A N 1
ATOM 2185 C CA . SER A 1 327 ? 13.499 -8.405 -21.937 1.00 92.94 327 SER A CA 1
ATOM 2186 C C . SER A 1 327 ? 12.780 -7.998 -23.220 1.00 92.94 327 SER A C 1
ATOM 2188 O O . SER A 1 327 ? 12.003 -8.780 -23.759 1.00 92.94 327 SER A O 1
ATOM 2190 N N . GLY A 1 328 ? 13.075 -6.806 -23.738 1.00 88.44 328 GLY A N 1
ATOM 2191 C CA . GLY A 1 328 ? 12.636 -6.438 -25.084 1.00 88.44 328 GLY A CA 1
ATOM 2192 C C . GLY A 1 328 ? 13.341 -7.270 -26.167 1.00 88.44 328 GLY A C 1
ATOM 2193 O O . GLY A 1 328 ? 14.437 -7.793 -25.933 1.00 88.44 328 GLY A O 1
ATOM 2194 N N . SER A 1 329 ? 12.715 -7.403 -27.340 1.00 84.75 329 SER A N 1
ATOM 2195 C CA . SER A 1 329 ? 13.244 -8.163 -28.482 1.00 84.75 329 SER A CA 1
ATOM 2196 C C . SER A 1 329 ? 14.044 -7.291 -29.467 1.00 84.75 329 SER A C 1
ATOM 2198 O O . SER A 1 329 ? 13.811 -6.082 -29.568 1.00 84.75 329 SER A O 1
ATOM 2200 N N . ASP A 1 330 ? 15.012 -7.898 -30.171 1.00 74.88 330 ASP A N 1
ATOM 2201 C CA . ASP A 1 330 ? 15.716 -7.269 -31.302 1.00 74.88 330 ASP A CA 1
ATOM 2202 C C . ASP A 1 330 ? 14.832 -7.309 -32.547 1.00 74.88 330 ASP A C 1
ATOM 2204 O O . ASP A 1 330 ? 14.397 -8.383 -32.972 1.00 74.88 330 ASP A O 1
ATOM 2208 N N . ILE A 1 331 ? 14.643 -6.159 -33.185 1.00 71.81 331 ILE A N 1
ATOM 2209 C CA . ILE A 1 331 ? 13.974 -6.063 -34.488 1.00 71.81 331 ILE A CA 1
ATOM 2210 C C . ILE A 1 331 ? 14.961 -6.107 -35.669 1.00 71.81 331 ILE A C 1
ATOM 2212 O O . ILE A 1 331 ? 14.555 -6.013 -36.828 1.00 71.81 331 ILE A O 1
ATOM 2216 N N . GLY A 1 332 ? 16.256 -6.323 -35.410 1.00 69.75 332 GLY A N 1
ATOM 2217 C CA . GLY A 1 332 ? 17.271 -6.623 -36.423 1.00 69.75 332 GLY A CA 1
ATOM 2218 C C . GLY A 1 332 ? 17.764 -5.415 -37.228 1.00 69.75 332 GLY A C 1
ATOM 2219 O O . GLY A 1 332 ? 18.530 -5.583 -38.179 1.00 69.75 332 GLY A O 1
ATOM 2220 N N . ASP A 1 333 ? 17.362 -4.199 -36.859 1.00 69.56 333 ASP A N 1
ATOM 2221 C CA . ASP A 1 333 ? 17.841 -2.929 -37.424 1.00 69.56 333 ASP A CA 1
ATOM 2222 C C . ASP A 1 333 ? 18.909 -2.246 -36.540 1.00 69.56 333 ASP A C 1
ATOM 2224 O O . ASP A 1 333 ? 19.421 -1.176 -36.882 1.00 69.56 333 ASP A O 1
ATOM 2228 N N . GLY A 1 334 ? 19.294 -2.893 -35.433 1.00 69.88 334 GLY A N 1
ATOM 2229 C CA . GLY A 1 334 ? 20.208 -2.351 -34.429 1.00 69.88 334 GLY A CA 1
ATOM 2230 C C . GLY A 1 334 ? 19.523 -1.463 -33.386 1.00 69.88 334 GLY A C 1
ATOM 2231 O O . GLY A 1 334 ? 20.209 -0.936 -32.502 1.00 69.88 334 GLY A O 1
ATOM 2232 N N . ASP A 1 335 ? 18.199 -1.309 -33.451 1.00 71.25 335 ASP A N 1
ATOM 2233 C CA . ASP A 1 335 ? 17.407 -0.639 -32.436 1.00 71.25 335 ASP A CA 1
ATOM 2234 C C . ASP A 1 335 ? 16.970 -1.606 -31.345 1.00 71.25 335 ASP A C 1
ATOM 2236 O O . ASP A 1 335 ? 16.089 -2.440 -31.516 1.00 71.25 335 ASP A O 1
ATOM 2240 N N . ARG A 1 336 ? 17.562 -1.432 -30.160 1.00 78.25 336 ARG A N 1
ATOM 2241 C CA . ARG A 1 336 ? 17.147 -2.192 -28.984 1.00 78.25 336 ARG A CA 1
ATOM 2242 C C . ARG A 1 336 ? 15.933 -1.560 -28.334 1.00 78.25 336 ARG A C 1
ATOM 2244 O O . ARG A 1 336 ? 15.882 -0.348 -28.088 1.00 78.25 336 ARG A O 1
ATOM 2251 N N . SER A 1 337 ? 14.988 -2.418 -28.018 1.00 87.31 337 SER A N 1
ATOM 2252 C CA . SER A 1 337 ? 13.786 -2.134 -27.260 1.00 87.31 337 SER A CA 1
ATOM 2253 C C . SER A 1 337 ? 14.060 -2.018 -25.759 1.00 87.31 337 SER A C 1
ATOM 2255 O O . SER A 1 337 ? 15.093 -2.447 -25.228 1.00 87.31 337 SER A O 1
ATOM 2257 N N . GLY A 1 338 ? 13.144 -1.349 -25.062 1.00 90.94 338 GLY A N 1
ATOM 2258 C CA . GLY A 1 338 ? 13.182 -1.248 -23.612 1.00 90.94 338 GLY A CA 1
ATOM 2259 C C . GLY A 1 338 ? 12.756 -2.549 -22.935 1.00 90.94 338 GLY A C 1
ATOM 2260 O O . GLY A 1 338 ? 11.804 -3.189 -23.373 1.00 90.94 338 GLY A O 1
ATOM 2261 N N . GLY A 1 339 ? 13.426 -2.901 -21.839 1.00 93.88 339 GLY A N 1
ATOM 2262 C CA . GLY A 1 339 ? 12.999 -3.991 -20.961 1.00 93.88 339 GLY A CA 1
ATOM 2263 C C . GLY A 1 339 ? 11.796 -3.603 -20.098 1.00 93.88 339 GLY A C 1
ATOM 2264 O O . GLY A 1 339 ? 11.627 -2.428 -19.745 1.00 93.88 339 GLY A O 1
ATOM 2265 N N . GLY A 1 340 ? 10.980 -4.590 -19.737 1.00 95.50 340 GLY A N 1
ATOM 2266 C CA . GLY A 1 340 ? 9.848 -4.434 -18.833 1.00 95.50 340 GLY A CA 1
ATOM 2267 C C . GLY A 1 340 ? 10.257 -4.215 -17.378 1.00 95.50 340 GLY A C 1
ATOM 2268 O O . GLY A 1 340 ? 11.331 -4.625 -16.925 1.00 95.50 340 GLY A O 1
ATOM 2269 N N . GLY A 1 341 ? 9.406 -3.514 -16.634 1.00 97.25 341 GLY A N 1
ATOM 2270 C CA . GLY A 1 341 ? 9.596 -3.276 -15.206 1.00 97.25 341 GLY A CA 1
ATOM 2271 C C . GLY A 1 341 ? 9.214 -4.495 -14.366 1.00 97.25 341 GLY A C 1
ATOM 2272 O O . GLY A 1 341 ? 8.302 -5.229 -14.726 1.00 97.25 341 GLY A O 1
ATOM 2273 N N . GLY A 1 342 ? 9.869 -4.692 -13.223 1.00 97.75 342 GLY A N 1
ATOM 2274 C CA . GLY A 1 342 ? 9.501 -5.752 -12.274 1.00 97.75 342 GLY A CA 1
ATOM 2275 C C . GLY A 1 342 ? 8.272 -5.386 -11.436 1.00 97.75 342 GLY A C 1
ATOM 2276 O O . GLY A 1 342 ? 8.065 -4.213 -11.117 1.00 97.75 342 GLY A O 1
ATOM 2277 N N . GLY A 1 343 ? 7.460 -6.368 -11.050 1.00 97.50 343 GLY A N 1
ATOM 2278 C CA . GLY A 1 343 ? 6.303 -6.158 -10.175 1.00 97.50 343 GLY A CA 1
ATOM 2279 C C . GLY A 1 343 ? 6.677 -5.983 -8.701 1.00 97.50 343 GLY A C 1
ATOM 2280 O O . GLY A 1 343 ? 7.748 -6.390 -8.259 1.00 97.50 343 GLY A O 1
ATOM 2281 N N . GLY A 1 344 ? 5.818 -5.337 -7.919 1.00 97.19 344 GLY A N 1
ATOM 2282 C CA . GLY A 1 344 ? 6.040 -5.074 -6.498 1.00 97.19 344 GLY A CA 1
ATOM 2283 C C . GLY A 1 344 ? 5.807 -6.298 -5.609 1.00 97.19 344 GLY A C 1
ATOM 2284 O O . GLY A 1 344 ? 4.960 -7.143 -5.902 1.00 97.19 344 GLY A O 1
ATOM 2285 N N . GLY A 1 345 ? 6.535 -6.370 -4.495 1.00 96.19 345 GLY A N 1
ATOM 2286 C CA . GLY A 1 345 ? 6.317 -7.364 -3.442 1.00 96.19 345 GLY A CA 1
ATOM 2287 C C . GLY A 1 345 ? 5.016 -7.128 -2.664 1.00 96.19 345 GLY A C 1
ATOM 2288 O O . GLY A 1 345 ? 4.401 -6.063 -2.743 1.00 96.19 345 GLY A O 1
ATOM 2289 N N . VAL A 1 346 ? 4.583 -8.116 -1.885 1.00 95.62 346 VAL A N 1
ATOM 2290 C CA . VAL A 1 346 ? 3.405 -7.971 -1.016 1.00 95.62 346 VAL A CA 1
ATOM 2291 C C . VAL A 1 346 ? 3.657 -7.077 0.198 1.00 95.62 346 VAL A C 1
ATOM 2293 O O . VAL A 1 346 ? 4.791 -6.758 0.563 1.00 95.62 346 VAL A O 1
ATOM 2296 N N . GLY A 1 347 ? 2.547 -6.654 0.793 1.00 95.81 347 GLY A N 1
ATOM 2297 C CA . GLY A 1 347 ? 2.444 -5.916 2.035 1.00 95.81 347 GLY A CA 1
ATOM 2298 C C . GLY A 1 347 ? 2.387 -6.803 3.276 1.00 95.81 347 GLY A C 1
ATOM 2299 O O . GLY A 1 347 ? 2.679 -7.988 3.208 1.00 95.81 347 GLY A O 1
ATOM 2300 N N . ARG A 1 348 ? 2.015 -6.245 4.430 1.00 95.75 348 ARG A N 1
ATOM 2301 C CA . ARG A 1 348 ? 1.887 -6.986 5.697 1.00 95.75 348 ARG A CA 1
ATOM 2302 C C . ARG A 1 348 ? 0.503 -6.809 6.287 1.00 95.75 348 ARG A C 1
ATOM 2304 O O . ARG A 1 348 ? -0.022 -5.698 6.315 1.00 95.75 348 ARG A O 1
ATOM 2311 N N . ILE A 1 349 ? -0.049 -7.898 6.809 1.00 96.50 349 ILE A N 1
ATOM 2312 C CA . ILE A 1 349 ? -1.288 -7.883 7.582 1.00 96.50 349 ILE A CA 1
ATOM 2313 C C . ILE A 1 349 ? -0.997 -8.535 8.930 1.00 96.50 349 ILE A C 1
ATOM 2315 O O . ILE A 1 349 ? -0.455 -9.639 8.979 1.00 96.50 349 ILE A O 1
ATOM 2319 N N . ARG A 1 350 ? -1.328 -7.850 10.024 1.00 97.25 350 ARG A N 1
ATOM 2320 C CA . ARG A 1 350 ? -1.198 -8.377 11.386 1.00 97.25 350 ARG A CA 1
ATOM 2321 C C . ARG A 1 350 ? -2.527 -8.239 12.117 1.00 97.25 350 ARG A C 1
ATOM 2323 O O . ARG A 1 350 ? -3.138 -7.171 12.121 1.00 97.25 350 ARG A O 1
ATOM 2330 N N . LEU A 1 351 ? -2.952 -9.335 12.729 1.00 97.69 351 LEU A N 1
ATOM 2331 C CA . LEU A 1 351 ? -4.155 -9.438 13.544 1.00 97.69 351 LEU A CA 1
ATOM 2332 C C . LEU A 1 351 ? -3.706 -9.749 14.967 1.00 97.69 351 LEU A C 1
ATOM 2334 O O . LEU A 1 351 ? -3.198 -10.839 15.227 1.00 97.69 351 LEU A O 1
ATOM 2338 N N . ARG A 1 352 ? -3.853 -8.785 15.875 1.00 97.62 352 ARG A N 1
ATOM 2339 C CA . ARG A 1 352 ? -3.492 -8.947 17.283 1.00 97.62 352 ARG A CA 1
ATOM 2340 C C . ARG A 1 352 ? -4.758 -8.991 18.124 1.00 97.62 352 ARG A C 1
ATOM 2342 O O . ARG A 1 352 ? -5.442 -7.980 18.296 1.00 97.62 352 ARG A O 1
ATOM 2349 N N . VAL A 1 353 ? -5.069 -10.177 18.629 1.00 97.44 353 VAL A N 1
ATOM 2350 C CA . VAL A 1 353 ? -6.216 -10.414 19.502 1.00 97.44 353 VAL A CA 1
ATOM 2351 C C . VAL A 1 353 ? -5.745 -10.468 20.943 1.00 97.44 353 VAL A C 1
ATOM 2353 O O . VAL A 1 353 ? -4.864 -11.257 21.261 1.00 97.44 353 VAL A O 1
ATOM 2356 N N . VAL A 1 354 ? -6.343 -9.646 21.808 1.00 94.44 354 VAL A N 1
ATOM 2357 C CA . VAL A 1 354 ? -5.960 -9.564 23.226 1.00 94.44 354 VAL A CA 1
ATOM 2358 C C . VAL A 1 354 ? -7.109 -10.036 24.115 1.00 94.44 354 VAL A C 1
ATOM 2360 O O . VAL A 1 354 ? -8.092 -9.322 24.307 1.00 94.44 354 VAL A O 1
ATOM 2363 N N . GLY A 1 355 ? -7.005 -11.251 24.658 1.00 90.62 355 GLY A N 1
ATOM 2364 C CA . GLY A 1 355 ? -7.960 -11.782 25.637 1.00 90.62 355 GLY A CA 1
ATOM 2365 C C . GLY A 1 355 ? -9.354 -12.152 25.105 1.00 90.62 355 GLY A C 1
ATOM 2366 O O . GLY A 1 355 ? -10.273 -12.329 25.908 1.00 90.62 355 GLY A O 1
ATOM 2367 N N . GLY A 1 356 ? -9.541 -12.283 23.787 1.00 94.69 356 GLY A N 1
ATOM 2368 C CA . GLY A 1 356 ? -10.821 -12.696 23.195 1.00 94.69 356 GLY A CA 1
ATOM 2369 C C . GLY A 1 356 ? -10.680 -13.594 21.963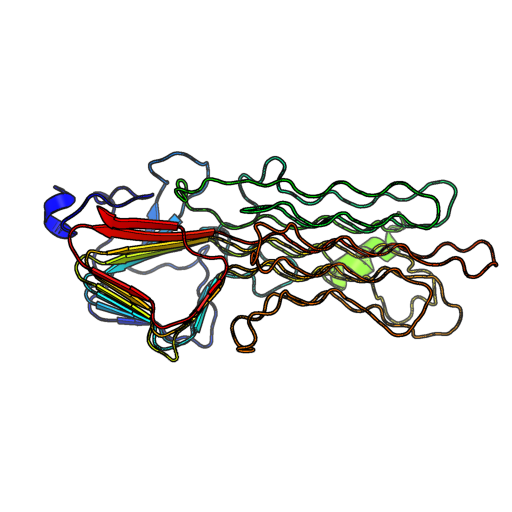 1.00 94.69 356 GLY A C 1
ATOM 2370 O O . GLY A 1 356 ? -9.919 -14.560 21.997 1.00 94.69 356 GLY A O 1
ATOM 2371 N N . ALA A 1 357 ? -11.477 -13.359 20.916 1.00 97.25 357 ALA A N 1
ATOM 2372 C CA . ALA A 1 357 ? -11.624 -14.285 19.789 1.00 97.25 357 ALA A CA 1
ATOM 2373 C C . ALA A 1 357 ? -11.236 -13.682 18.431 1.00 97.25 357 ALA A C 1
ATOM 2375 O O . ALA A 1 357 ? -11.583 -12.543 18.109 1.00 97.25 357 ALA A O 1
ATOM 2376 N N . LEU A 1 358 ? -10.594 -14.509 17.603 1.00 97.56 358 LEU A N 1
ATOM 2377 C CA . LEU A 1 358 ? -10.347 -14.253 16.187 1.00 97.56 358 LEU A CA 1
ATOM 2378 C C . LEU A 1 358 ? -11.281 -15.122 15.336 1.00 97.56 358 LEU A C 1
ATOM 2380 O O . LEU A 1 358 ? -11.263 -16.344 15.462 1.00 97.56 358 LEU A O 1
ATOM 2384 N N . ASN A 1 359 ? -12.070 -14.505 14.456 1.00 97.62 359 ASN A N 1
ATOM 2385 C CA . ASN A 1 359 ? -12.882 -15.199 13.456 1.00 97.62 359 ASN A CA 1
ATOM 2386 C C . ASN A 1 359 ? -12.551 -14.647 12.064 1.00 97.62 359 ASN A C 1
ATOM 2388 O O . ASN A 1 359 ? -12.721 -13.455 11.815 1.00 97.62 359 ASN A O 1
ATOM 2392 N N . VAL A 1 360 ? -12.092 -15.507 11.153 1.00 97.06 360 VAL A N 1
ATOM 2393 C CA . VAL A 1 360 ? -11.751 -15.137 9.770 1.00 97.06 360 VAL A CA 1
ATOM 2394 C C . VAL A 1 360 ? -12.548 -16.024 8.816 1.00 97.06 360 VAL A C 1
ATOM 2396 O O . VAL A 1 360 ? -12.158 -17.152 8.528 1.00 97.06 360 VAL A O 1
ATOM 2399 N N . ASN A 1 361 ? -13.688 -15.517 8.350 1.00 97.31 361 ASN A N 1
ATOM 2400 C CA . ASN A 1 361 ? -14.535 -16.166 7.340 1.00 97.31 361 ASN A CA 1
ATOM 2401 C C . ASN A 1 361 ? -14.340 -15.559 5.939 1.00 97.31 361 ASN A C 1
ATOM 2403 O O . ASN A 1 361 ? -14.770 -16.138 4.942 1.00 97.31 361 ASN A O 1
ATOM 2407 N N . GLY A 1 362 ? -13.738 -14.372 5.884 1.00 94.69 362 GLY A N 1
ATOM 2408 C CA . GLY A 1 362 ? -13.464 -13.605 4.683 1.00 94.69 362 GLY A CA 1
ATOM 2409 C C . GLY A 1 362 ? -12.112 -13.923 4.045 1.00 94.69 362 GLY A C 1
ATOM 2410 O O . GLY A 1 362 ? -11.512 -14.973 4.262 1.00 94.69 362 GLY A O 1
ATOM 2411 N N . THR A 1 363 ? -11.622 -12.993 3.229 1.00 93.50 363 THR A N 1
ATOM 2412 C CA . THR A 1 363 ? -10.332 -13.107 2.537 1.00 93.50 363 THR A CA 1
ATOM 2413 C C . THR A 1 363 ? -9.283 -12.212 3.178 1.00 93.50 363 THR A C 1
ATOM 2415 O O . THR A 1 363 ? -9.519 -11.027 3.393 1.00 93.50 363 THR A O 1
ATOM 2418 N N . VAL A 1 364 ? -8.087 -12.750 3.394 1.00 94.12 364 VAL A N 1
ATOM 2419 C CA . VAL A 1 364 ? -6.929 -12.002 3.889 1.00 94.12 364 VAL A CA 1
ATOM 2420 C C . VAL A 1 364 ? -5.752 -12.285 2.963 1.00 94.12 364 VAL A C 1
ATOM 2422 O O . VAL A 1 364 ? -5.351 -13.440 2.826 1.00 94.12 364 VAL A O 1
ATOM 2425 N N . GLN A 1 365 ? -5.252 -11.254 2.276 1.00 92.88 365 GLN A N 1
ATOM 2426 C CA . GLN A 1 365 ? -4.183 -11.408 1.294 1.00 92.88 365 GLN A CA 1
ATOM 2427 C C . GLN A 1 365 ? -3.189 -10.236 1.328 1.00 92.88 365 GLN A C 1
ATOM 2429 O O . GLN A 1 365 ? -3.585 -9.095 1.073 1.00 92.88 365 GLN A O 1
ATOM 2434 N N . PRO A 1 366 ? -1.894 -10.476 1.589 1.00 92.75 366 PRO A N 1
ATOM 2435 C CA . PRO A 1 366 ? -1.266 -11.760 1.940 1.00 92.75 366 PRO A CA 1
ATOM 2436 C C . PRO A 1 366 ? -1.829 -12.389 3.229 1.00 92.75 366 PRO A C 1
ATOM 2438 O O . PRO A 1 366 ? -2.542 -11.694 3.956 1.00 92.75 366 PRO A O 1
ATOM 2441 N N . PRO A 1 367 ? -1.539 -13.670 3.534 1.00 93.00 367 PRO A N 1
ATOM 2442 C CA . PRO A 1 367 ? -1.899 -14.267 4.817 1.00 93.00 367 PRO A CA 1
ATOM 2443 C C . PRO A 1 367 ? -1.463 -13.382 5.991 1.00 93.00 367 PRO A C 1
ATOM 2445 O O . PRO A 1 367 ? -0.350 -12.852 6.013 1.00 93.00 367 PRO A O 1
ATOM 2448 N N . ALA A 1 368 ? -2.347 -13.200 6.971 1.00 92.88 368 ALA A N 1
ATOM 2449 C CA . ALA A 1 368 ? -2.014 -12.401 8.139 1.00 92.88 368 ALA A CA 1
ATOM 2450 C C . ALA A 1 368 ? -1.085 -13.149 9.094 1.00 92.88 368 ALA A C 1
ATOM 2452 O O . ALA A 1 368 ? -1.188 -14.362 9.279 1.00 92.88 368 ALA A O 1
ATOM 2453 N N . ARG A 1 369 ? -0.245 -12.387 9.796 1.00 93.19 369 ARG A N 1
ATOM 2454 C CA . ARG A 1 369 ? 0.314 -12.833 11.068 1.00 93.19 369 ARG A CA 1
ATOM 2455 C C . ARG A 1 369 ? -0.754 -12.705 12.150 1.00 93.19 369 ARG A C 1
ATOM 2457 O O . ARG A 1 369 ? -1.257 -11.608 12.392 1.00 93.19 369 ARG A O 1
ATOM 2464 N N . GLU A 1 370 ? -1.045 -13.808 12.821 1.00 93.31 370 GLU A N 1
ATOM 2465 C CA . GLU A 1 370 ? -2.007 -13.873 13.920 1.00 93.31 370 GLU A CA 1
ATOM 2466 C C . GLU A 1 370 ? -1.256 -13.979 15.250 1.00 93.31 370 GLU A C 1
ATOM 2468 O O . GLU A 1 370 ? -0.537 -14.949 15.488 1.00 93.31 370 GLU A O 1
ATOM 2473 N N . ASP A 1 371 ? -1.419 -12.979 16.115 1.00 91.50 371 ASP A N 1
ATOM 2474 C CA . ASP A 1 371 ? -0.938 -13.016 17.493 1.00 91.50 371 ASP A CA 1
ATOM 2475 C C . ASP A 1 371 ? -2.170 -13.053 18.414 1.00 91.50 371 ASP A C 1
ATOM 2477 O O . ASP A 1 371 ? -2.939 -12.091 18.469 1.00 91.50 371 ASP A O 1
ATOM 2481 N N . VAL A 1 372 ? -2.382 -14.173 19.108 1.00 85.12 372 VAL A N 1
ATOM 2482 C CA . VAL A 1 372 ? -3.449 -14.319 20.111 1.00 85.12 372 VAL A CA 1
ATOM 2483 C C . VAL A 1 372 ? -2.791 -14.331 21.487 1.00 85.12 372 VAL A C 1
ATOM 2485 O O . VAL A 1 372 ? -2.094 -15.291 21.826 1.00 85.12 372 VAL A O 1
ATOM 2488 N N . GLU A 1 373 ? -2.974 -13.241 22.232 1.00 82.94 373 GLU A N 1
ATOM 2489 C CA . GLU A 1 373 ? -2.410 -12.997 23.570 1.00 82.94 373 GLU A CA 1
ATOM 2490 C C . GLU A 1 373 ? -3.438 -13.241 24.684 1.00 82.94 373 GLU A C 1
ATOM 2492 O O . GLU A 1 373 ? -4.606 -12.794 24.550 1.00 82.94 373 GLU A O 1
#

Secondary structure (DSSP, 8-state):
--HHHHSSSPPSSS-GGGPPPP--SEEE--SSPEETTT---TTEEEE--TT--S--EEEEE-SEEEE-SEEEESSS-EEEEEEEEEE-SEEEES-SSSSSPPTTTTSS-GGGSPPPPPB-TTTS-BPPPPPP-SSS--PPBPPSTTSPPBPPPP--S-TT--S-------PPPP----HHHHHHHHHHT--PPPPP-EEEEEEEEEEEE-TT-EEE-PPPPPP----TTS-S---BPPPPPPPP-EEEEEEEEEEESSEEE-PPPPPPPPB---SSTT-PPPPPPPPPSSSSS-PPPPPP--S-SSSPPPPPPP--TTSPPPPPPPPPPB-SSS-BPPPPPPPPPP-EEEEEEEEEEEEE-SEEESPPEEEE-

Sequence (373 aa):
CDPDTELGFPISNIDPCLLPASGGDQTLSSDSPLSTDSFMAGNAVVLPQVHGGAQEVLVLRYDNLTIGDLLVIGSRPIVFVANSITVTGDLQVRSNSRSGASPGADTDCGGGLGQAGAITPNSNGYQGGSGGGYAADGGKGAPAEGGSTVDPGTTNGNDTIEPLRGGCRGGQGGRPSNPLLNLAQFLAQVGPGSGGGGVQLIASANITVQAGGTIAAPGRGGGTFYVNGLGGLARSGGSGGGSGGAILLEAPNINIDGRLVALGGGGGEGRDNGTNNGSQSSPGDSAAPLDGDNKPAEGGSTSNQDGGDGGTGSDDKDNSKGGDGDSGSDIGDGDRSGGGGGGGGVGRIRLRVVGGALNVNGTVQPPAREDVE